Protein AF-A0A9Q1EWS9-F1 (afdb_monomer)

Nearest PDB structures (foldseek):
  3f31-assembly1_B  TM=9.182E-01  e=2.056E-08  Homo sapiens
  1cun-assembly1_C  TM=6.717E-01  e=2.268E-05  Gallus gallus
  3fb2-assembly1_A  TM=6.091E-01  e=1.748E-03  Homo sapiens
  4oyd-assembly2_D  TM=3.514E-01  e=2.821E+00  synthetic construct
  1qu7-assembly1_A  TM=2.137E-01  e=1.005E+00  Escherichia coli

Secondary structure (DSSP, 8-state):
------TTSSS---------HHHHHHHHHHHHHHHHHHHHHHHHHHHHHHHHHHHT-GGGGS-TTHHHHHHHHHHHHHHHHHHHHHHHHHHHHHHHHHHTT-TTHHHHHHHHHHHHHHHHHHHHHHHHHHHHHHHHHHHHHHHHTSHHHHHHHHHHHHHHHHHHHHHHHHHHHHHHH------SSHHHHHHHHHHHHHHHHSTT-TTSSS--TT--S------PPPP------

Solvent-accessible surface area (backbone atoms only — not comparable to full-atom values): 14112 Å² total; per-residue (Å²): 136,82,82,77,84,74,90,68,74,85,77,79,80,86,84,82,83,93,71,56,76,85,51,35,66,55,48,54,51,53,48,50,53,49,54,53,51,48,52,54,48,56,53,50,46,54,52,50,57,55,50,38,56,62,44,64,54,69,67,63,76,50,74,71,67,46,68,62,52,51,52,54,48,53,55,51,50,53,53,52,59,69,47,50,61,55,56,54,50,51,45,50,55,42,53,49,43,42,73,75,64,41,95,58,34,66,60,44,50,51,52,47,50,52,53,49,52,52,49,53,48,36,53,52,40,39,54,51,50,52,52,47,45,51,50,52,48,52,54,50,50,37,57,71,70,38,53,57,57,51,53,56,51,51,52,53,52,51,51,51,50,57,48,50,53,50,52,50,50,50,50,54,53,51,61,69,66,65,61,90,74,77,52,93,49,75,67,48,37,53,52,51,49,54,51,49,57,48,65,77,65,47,93,78,61,91,73,80,62,85,73,84,90,76,78,81,81,76,94,75,77,87,79,80,79,82,88,78,82,92,81,87,130

Organism: Synaphobranchus kaupii (NCBI:txid118154)

Structure (mmCIF, N/CA/C/O backbone):
data_AF-A0A9Q1EWS9-F1
#
_entry.id   AF-A0A9Q1EWS9-F1
#
loop_
_atom_site.group_PDB
_atom_site.id
_atom_site.type_symbol
_atom_site.label_atom_id
_atom_site.label_alt_id
_atom_site.label_comp_id
_atom_site.label_asym_id
_atom_site.label_entity_id
_atom_site.label_seq_id
_atom_site.pdbx_PDB_ins_code
_atom_site.Cartn_x
_atom_site.Cartn_y
_atom_site.Cartn_z
_atom_site.occupancy
_atom_site.B_iso_or_equiv
_atom_site.auth_seq_id
_atom_site.auth_comp_id
_atom_site.auth_asym_id
_atom_site.auth_atom_id
_atom_site.pdbx_PDB_model_num
ATOM 1 N N . MET A 1 1 ? 18.822 6.326 20.336 1.00 33.97 1 MET A N 1
ATOM 2 C CA . MET A 1 1 ? 17.828 6.548 21.408 1.00 33.97 1 MET A CA 1
ATOM 3 C C . MET A 1 1 ? 16.477 6.079 20.895 1.00 33.97 1 MET A C 1
ATOM 5 O O . MET A 1 1 ? 15.832 6.787 20.138 1.00 33.97 1 MET A O 1
ATOM 9 N N . THR A 1 2 ? 16.117 4.834 21.191 1.00 30.45 2 THR A N 1
ATOM 10 C CA . THR A 1 2 ? 14.856 4.213 20.768 1.00 30.45 2 THR A CA 1
ATOM 11 C C . THR A 1 2 ? 13.737 4.673 21.697 1.00 30.45 2 THR A C 1
ATOM 13 O O . THR A 1 2 ? 13.774 4.381 22.893 1.00 30.45 2 THR A O 1
ATOM 16 N N . SER A 1 3 ? 12.780 5.425 21.152 1.00 31.45 3 SER A N 1
ATOM 17 C CA . SER A 1 3 ? 11.586 5.875 21.869 1.00 31.45 3 SER A CA 1
ATOM 18 C C . SER A 1 3 ? 10.760 4.661 22.297 1.00 31.45 3 SER A C 1
ATOM 20 O O . SER A 1 3 ? 10.414 3.815 21.472 1.00 31.45 3 SER A O 1
ATOM 22 N N . ARG A 1 4 ? 10.513 4.540 23.605 1.00 32.84 4 ARG A N 1
ATOM 23 C CA . ARG A 1 4 ? 9.681 3.492 24.203 1.00 32.84 4 ARG A CA 1
ATOM 24 C C . ARG A 1 4 ? 8.221 3.690 23.791 1.00 32.84 4 ARG A C 1
ATOM 26 O O . ARG A 1 4 ? 7.687 4.787 23.882 1.00 32.84 4 ARG A O 1
ATOM 33 N N . SER A 1 5 ? 7.610 2.579 23.403 1.00 36.44 5 SER A N 1
ATOM 34 C CA . SER A 1 5 ? 6.185 2.324 23.182 1.00 36.44 5 SER A CA 1
ATOM 35 C C . SER A 1 5 ? 5.235 3.104 24.107 1.00 36.44 5 SER A C 1
ATOM 37 O O . SER A 1 5 ? 5.161 2.826 25.305 1.00 36.44 5 SER A O 1
ATOM 39 N N . GLU A 1 6 ? 4.443 4.008 23.528 1.00 39.69 6 GLU A N 1
ATOM 40 C CA . GLU A 1 6 ? 3.331 4.728 24.173 1.00 39.69 6 GLU A CA 1
ATOM 41 C C . GLU A 1 6 ? 1.967 4.020 23.988 1.00 39.69 6 GLU A C 1
ATOM 43 O O . GLU A 1 6 ? 0.923 4.654 24.074 1.00 39.69 6 GLU A O 1
ATOM 48 N N . GLY A 1 7 ? 1.935 2.704 23.758 1.00 36.44 7 GLY A N 1
ATOM 49 C CA . GLY A 1 7 ? 0.707 1.942 23.449 1.00 36.44 7 GLY A CA 1
ATOM 50 C C . GLY A 1 7 ? -0.240 1.676 24.631 1.00 36.44 7 GLY A C 1
ATOM 51 O O . GLY A 1 7 ? -0.898 0.649 24.661 1.00 36.44 7 GLY A O 1
ATOM 52 N N . SER A 1 8 ? -0.262 2.531 25.659 1.00 44.19 8 SER A N 1
ATOM 53 C CA . SER A 1 8 ? -1.080 2.319 26.871 1.00 44.19 8 SER A CA 1
ATOM 54 C C . SER A 1 8 ? -1.790 3.581 27.376 1.00 44.19 8 SER A C 1
ATOM 56 O O . SER A 1 8 ? -2.370 3.561 28.463 1.00 44.19 8 SER A O 1
ATOM 58 N N . ARG A 1 9 ? -1.758 4.694 26.629 1.00 50.72 9 ARG A N 1
ATOM 59 C CA . ARG A 1 9 ? -2.396 5.956 27.062 1.00 50.72 9 ARG A CA 1
ATOM 60 C C . ARG A 1 9 ? -3.908 6.008 26.839 1.00 50.72 9 ARG A C 1
ATOM 62 O O . ARG A 1 9 ? -4.556 6.909 27.352 1.00 50.72 9 ARG A O 1
ATOM 69 N N . PHE A 1 10 ? -4.471 5.054 26.104 1.00 48.38 10 PHE A N 1
ATOM 70 C CA . PHE A 1 10 ? -5.850 5.144 25.630 1.00 48.38 10 PHE A CA 1
ATOM 71 C C . PHE A 1 10 ? -6.920 4.843 26.690 1.00 48.38 10 PHE A C 1
ATOM 73 O O . PHE A 1 10 ? -8.024 5.376 26.642 1.00 48.38 10 PHE A O 1
ATOM 80 N N . TRP A 1 11 ? -6.602 3.990 27.668 1.00 52.88 11 TRP A N 1
ATOM 81 C CA . TRP A 1 11 ? -7.606 3.370 28.546 1.00 52.88 11 TRP A CA 1
ATOM 82 C C . TRP A 1 11 ? -7.552 3.825 30.010 1.00 52.88 11 TRP A C 1
ATOM 84 O O . TRP A 1 11 ? -8.257 3.277 30.862 1.00 52.88 11 TRP A O 1
ATOM 94 N N . THR A 1 12 ? -6.721 4.816 30.333 1.00 44.97 12 THR A N 1
ATOM 95 C CA . THR A 1 12 ? -6.535 5.304 31.704 1.00 44.97 12 THR A CA 1
ATOM 96 C C . THR A 1 12 ? -7.628 6.311 32.073 1.00 44.97 12 THR A C 1
ATOM 98 O O . THR A 1 12 ? -7.412 7.513 31.940 1.00 44.97 12 THR A O 1
ATOM 101 N N . GLY A 1 13 ? -8.809 5.865 32.525 1.00 48.47 13 GLY A N 1
ATOM 102 C CA . GLY A 1 13 ? -9.816 6.853 32.944 1.00 48.47 13 GLY A CA 1
ATOM 103 C C . GLY A 1 13 ? -11.230 6.427 33.336 1.00 48.47 13 GLY A C 1
ATOM 104 O O . GLY A 1 13 ? -12.123 7.249 33.183 1.00 48.47 13 GLY A O 1
ATOM 105 N N . ILE A 1 14 ? -11.492 5.218 33.849 1.00 46.72 14 ILE A N 1
ATOM 106 C CA . ILE A 1 14 ? -12.845 4.878 34.351 1.00 46.72 14 ILE A CA 1
ATOM 107 C C . ILE A 1 14 ? -12.770 4.416 35.809 1.00 46.72 14 ILE A C 1
ATOM 109 O O . ILE A 1 14 ? -12.910 3.241 36.136 1.00 46.72 14 ILE A O 1
ATOM 113 N N . GLY A 1 15 ? -12.491 5.370 36.697 1.00 41.81 15 GLY A N 1
ATOM 114 C CA . GLY A 1 15 ? -12.586 5.193 38.142 1.00 41.81 15 GLY A CA 1
ATOM 115 C C . GLY A 1 15 ? -13.953 5.641 38.660 1.00 41.81 15 GLY A C 1
ATOM 116 O O . GLY A 1 15 ? -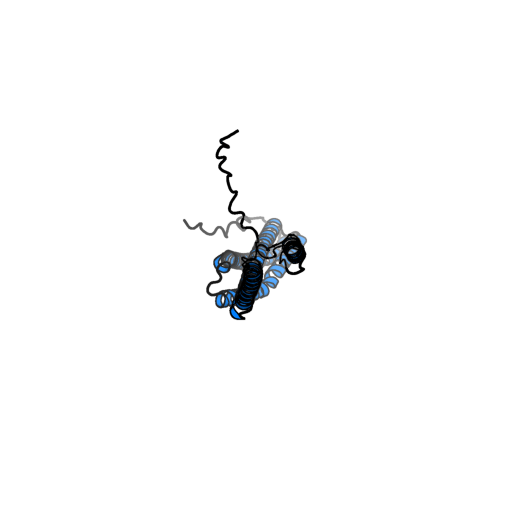14.189 6.833 38.800 1.00 41.81 15 GLY A O 1
ATOM 117 N N . ALA A 1 16 ? -14.807 4.666 38.981 1.00 43.12 16 ALA A N 1
ATOM 118 C CA . ALA A 1 16 ? -15.955 4.746 39.894 1.00 43.12 16 ALA A CA 1
ATOM 119 C C . ALA A 1 16 ? -17.130 5.697 39.548 1.00 43.12 16 ALA A C 1
ATOM 121 O O . ALA A 1 16 ? -17.254 6.784 40.107 1.00 43.12 16 ALA A O 1
ATOM 122 N N . LEU A 1 17 ? -18.114 5.200 38.783 1.00 42.94 17 LEU A N 1
ATOM 123 C CA . LEU A 1 17 ? -19.510 5.654 38.896 1.00 42.94 17 LEU A CA 1
ATOM 124 C C . LEU A 1 17 ? -20.352 4.586 39.619 1.00 42.94 17 LEU A C 1
ATOM 126 O O . LEU A 1 17 ? -20.395 3.430 39.205 1.00 42.94 17 LEU A O 1
ATOM 130 N N . LYS A 1 18 ? -21.018 4.972 40.718 1.00 42.41 18 LYS A N 1
ATOM 131 C CA . LYS A 1 18 ? -21.979 4.134 41.464 1.00 42.41 18 LYS A CA 1
ATOM 132 C C . LYS A 1 18 ? -23.304 4.066 40.690 1.00 42.41 18 LYS A C 1
ATOM 134 O O . LYS A 1 18 ? -23.887 5.109 40.414 1.00 42.41 18 LYS A O 1
ATOM 139 N N . ILE A 1 19 ? -23.783 2.862 40.354 1.00 44.53 19 ILE A N 1
ATOM 140 C CA . ILE A 1 19 ? -24.953 2.636 39.478 1.00 44.53 19 ILE A CA 1
ATOM 141 C C . ILE A 1 19 ? -26.054 1.819 40.199 1.00 44.53 19 ILE A C 1
ATOM 143 O O . ILE A 1 19 ? -25.767 0.855 40.903 1.00 44.53 19 ILE A O 1
ATOM 147 N N . CYS A 1 20 ? -27.318 2.232 40.014 1.00 37.34 20 CYS A N 1
ATOM 148 C CA . CYS A 1 20 ? -28.574 1.664 40.552 1.00 37.34 20 CYS A CA 1
ATOM 149 C C . CYS A 1 20 ? -28.821 0.182 40.143 1.00 37.34 20 CYS A C 1
ATOM 151 O O . CYS A 1 20 ? -28.478 -0.172 39.022 1.00 37.34 20 CYS A O 1
ATOM 153 N N . PRO A 1 21 ? -29.475 -0.689 40.948 1.00 43.75 21 PRO A N 1
ATOM 154 C CA . PRO A 1 21 ? -29.623 -2.135 40.674 1.00 43.75 21 PRO A CA 1
ATOM 155 C C . PRO A 1 21 ? -30.355 -2.535 39.374 1.00 43.75 21 PRO A C 1
ATOM 157 O O . PRO A 1 21 ? -29.975 -3.514 38.736 1.00 43.75 21 PRO A O 1
ATOM 160 N N . LEU A 1 22 ? -31.362 -1.774 38.923 1.00 44.03 22 LEU A N 1
ATOM 161 C CA . LEU A 1 22 ? -32.022 -1.989 37.614 1.00 44.03 22 LEU A CA 1
ATOM 162 C C . LEU A 1 22 ? -31.170 -1.473 36.439 1.00 44.03 22 LEU A C 1
ATOM 164 O O . LEU A 1 22 ? -31.287 -1.947 35.308 1.00 44.03 22 LEU A O 1
ATOM 168 N N . CYS A 1 23 ? -30.276 -0.524 36.717 1.00 48.91 23 CYS A N 1
ATOM 169 C CA . CYS A 1 23 ? -29.226 -0.068 35.812 1.00 48.91 23 CYS A CA 1
ATOM 170 C C . CYS A 1 23 ? -28.003 -0.997 35.869 1.00 48.91 23 CYS A C 1
ATOM 172 O O . CYS A 1 23 ? -27.236 -1.026 34.915 1.00 48.91 23 CYS A O 1
ATOM 174 N N . ALA A 1 24 ? -27.843 -1.789 36.936 1.00 50.09 24 ALA A N 1
ATOM 175 C CA . ALA A 1 24 ? -26.726 -2.700 37.124 1.00 50.09 24 ALA A CA 1
ATOM 176 C C . ALA A 1 24 ? -26.768 -3.804 36.065 1.00 50.09 24 ALA A C 1
ATOM 178 O O . ALA A 1 24 ? -25.772 -4.016 35.399 1.00 50.09 24 ALA A O 1
ATOM 179 N N . GLY A 1 25 ? -27.924 -4.432 35.804 1.00 57.38 25 GLY A N 1
ATOM 180 C CA . GLY A 1 25 ? -28.071 -5.461 34.757 1.00 57.38 25 GLY A CA 1
ATOM 181 C C . GLY A 1 25 ? -27.677 -5.001 33.342 1.00 57.38 25 GLY A C 1
ATOM 182 O O . GLY A 1 25 ? -26.996 -5.736 32.628 1.00 57.38 25 GLY A O 1
ATOM 183 N N . ARG A 1 26 ? -28.059 -3.772 32.959 1.00 55.38 26 ARG A N 1
ATOM 184 C CA . ARG A 1 26 ? -27.588 -3.118 31.722 1.00 55.38 26 ARG A CA 1
ATOM 185 C C . ARG A 1 26 ? -26.097 -2.785 31.806 1.00 55.38 26 ARG A C 1
ATOM 187 O O . ARG A 1 26 ? -25.342 -3.189 30.939 1.00 55.38 26 ARG A O 1
ATOM 194 N N . SER A 1 27 ? -25.653 -2.206 32.919 1.00 64.12 27 SER A N 1
ATOM 195 C CA . SER A 1 27 ? -24.252 -1.859 33.177 1.00 64.12 27 SER A CA 1
ATOM 196 C C . SER A 1 27 ? -23.292 -3.058 33.144 1.00 64.12 27 SER A C 1
ATOM 198 O O . SER A 1 27 ? -22.177 -2.902 32.659 1.00 64.12 27 SER A O 1
ATOM 200 N N . TRP A 1 28 ? -23.691 -4.254 33.595 1.00 65.31 28 TRP A N 1
ATOM 201 C CA . TRP A 1 28 ? -22.867 -5.469 33.507 1.00 65.31 28 TRP A CA 1
ATOM 202 C C . TRP A 1 28 ? -22.703 -5.933 32.061 1.00 65.31 28 TRP A C 1
ATOM 204 O O . TRP A 1 28 ? -21.610 -6.336 31.666 1.00 65.31 28 TRP A O 1
ATOM 214 N N . ARG A 1 29 ? -23.781 -5.868 31.270 1.00 74.12 29 ARG A N 1
ATOM 215 C CA . ARG A 1 29 ? -23.770 -6.232 29.850 1.00 74.12 29 ARG A CA 1
ATOM 216 C C . ARG A 1 29 ? -22.954 -5.229 29.034 1.00 74.12 29 ARG A C 1
ATOM 218 O O . ARG A 1 29 ? -22.086 -5.646 28.277 1.00 74.12 29 ARG A O 1
ATOM 225 N N . ASP A 1 30 ? -23.161 -3.941 29.274 1.00 77.94 30 ASP A N 1
ATOM 226 C CA . ASP A 1 30 ? -22.406 -2.838 28.675 1.00 77.94 30 ASP A CA 1
ATOM 227 C C . ASP A 1 30 ? -20.913 -2.954 29.013 1.00 77.94 30 ASP A C 1
ATOM 229 O O . ASP A 1 30 ? -20.059 -2.962 28.130 1.00 77.94 30 ASP A O 1
ATOM 233 N N . SER A 1 31 ? -20.590 -3.184 30.291 1.00 79.38 31 SER A N 1
ATOM 234 C CA . SER A 1 31 ? -19.218 -3.421 30.747 1.00 79.38 31 SER A CA 1
ATOM 235 C C . SER A 1 31 ? -18.593 -4.652 30.080 1.00 79.38 31 SER A C 1
ATOM 237 O O . SER A 1 31 ? -17.454 -4.586 29.625 1.00 79.38 31 SER A O 1
ATOM 239 N N . TYR A 1 32 ? -19.328 -5.760 29.946 1.00 84.62 32 TYR A N 1
ATOM 240 C CA . TYR A 1 32 ? -18.844 -6.956 29.250 1.00 84.62 32 TYR A CA 1
ATOM 241 C C . TYR A 1 32 ? -18.522 -6.681 27.773 1.00 84.62 32 TYR A C 1
ATOM 243 O O . TYR A 1 32 ? -17.423 -7.007 27.318 1.00 84.62 32 TYR A O 1
ATOM 251 N N . HIS A 1 33 ? -19.440 -6.045 27.037 1.00 84.56 33 HIS A N 1
ATOM 252 C CA . HIS A 1 33 ? -19.232 -5.697 25.629 1.00 84.56 33 HIS A CA 1
ATOM 253 C C . HIS A 1 33 ? -18.062 -4.729 25.449 1.00 84.56 33 HIS A C 1
ATOM 255 O O . HIS A 1 33 ? -17.227 -4.933 24.566 1.00 84.56 33 HIS A O 1
ATOM 261 N N . PHE A 1 34 ? -17.937 -3.742 26.337 1.00 83.75 34 PHE A N 1
ATOM 262 C CA . PHE A 1 34 ? -16.826 -2.803 26.327 1.00 83.75 34 PHE A CA 1
ATOM 263 C C . PHE A 1 34 ? -15.475 -3.478 26.578 1.00 83.75 34 PHE A C 1
ATOM 265 O O . PHE A 1 34 ? -14.513 -3.177 25.878 1.00 83.75 34 PHE A O 1
ATOM 272 N N . GLN A 1 35 ? -15.376 -4.411 27.531 1.00 85.31 35 GLN A N 1
ATOM 273 C CA . GLN A 1 35 ? -14.119 -5.130 27.782 1.00 85.31 35 GLN A CA 1
ATOM 274 C C . GLN A 1 35 ? -13.719 -6.020 26.601 1.00 85.31 35 GLN A C 1
ATOM 276 O O . GLN A 1 35 ? -12.534 -6.114 26.279 1.00 85.31 35 GLN A O 1
ATOM 281 N N . PHE A 1 36 ? -14.695 -6.647 25.940 1.00 86.75 36 PHE A N 1
ATOM 282 C CA . PHE A 1 36 ? -14.444 -7.459 24.750 1.00 86.75 36 PHE A CA 1
ATOM 283 C C . PHE A 1 36 ? -13.944 -6.592 23.590 1.00 86.75 36 PHE A C 1
ATOM 285 O O . PHE A 1 36 ? -12.891 -6.873 23.025 1.00 86.75 36 PHE A O 1
ATOM 292 N N . PHE A 1 37 ? -14.639 -5.482 23.317 1.00 87.19 37 PHE A N 1
ATOM 293 C CA . PHE A 1 37 ? -14.209 -4.480 22.344 1.00 87.19 37 PHE A CA 1
ATOM 294 C C . PHE A 1 37 ? -12.805 -3.961 22.651 1.00 87.19 37 PHE A C 1
ATOM 296 O O . PHE A 1 37 ? -11.977 -3.878 21.754 1.00 87.19 37 PHE A O 1
ATOM 303 N N . ARG A 1 38 ? -12.517 -3.648 23.919 1.00 85.81 38 ARG A N 1
ATOM 304 C CA . ARG A 1 38 ? -11.217 -3.122 24.340 1.00 85.81 38 ARG A CA 1
ATOM 305 C C . ARG A 1 38 ? -10.085 -4.100 24.048 1.00 85.81 38 ARG A C 1
ATOM 307 O O . ARG A 1 38 ? -9.070 -3.705 23.492 1.00 85.81 38 ARG A O 1
ATOM 314 N N . ARG A 1 39 ? -10.270 -5.375 24.395 1.00 89.38 39 ARG A N 1
ATOM 315 C CA . ARG A 1 39 ? -9.288 -6.425 24.098 1.00 89.38 39 ARG A CA 1
ATOM 316 C C . ARG A 1 39 ? -9.047 -6.539 22.592 1.00 89.38 39 ARG A C 1
ATOM 318 O O . ARG A 1 39 ? -7.896 -6.574 22.171 1.00 89.38 39 ARG A O 1
ATOM 325 N N . ASP A 1 40 ? -10.121 -6.592 21.808 1.00 87.62 40 ASP A N 1
ATOM 326 C CA . ASP A 1 40 ? -10.034 -6.755 20.355 1.00 87.62 40 ASP A CA 1
ATOM 327 C C . ASP A 1 40 ? -9.392 -5.519 19.695 1.00 87.62 40 ASP A C 1
ATOM 329 O O . ASP A 1 40 ? -8.602 -5.653 18.762 1.00 87.62 40 ASP A O 1
ATOM 333 N N . ALA A 1 41 ? -9.664 -4.321 20.220 1.00 85.56 41 ALA A N 1
ATOM 334 C CA . ALA A 1 41 ? -9.017 -3.078 19.813 1.00 85.56 41 ALA A CA 1
ATOM 335 C C . ALA A 1 41 ? -7.514 -3.079 20.127 1.00 85.56 41 ALA A C 1
ATOM 337 O O . ALA A 1 41 ? -6.726 -2.763 19.241 1.00 85.56 41 ALA A O 1
ATOM 338 N N . ASP A 1 42 ? -7.109 -3.491 21.332 1.00 84.88 42 ASP A N 1
ATOM 339 C CA . ASP A 1 42 ? -5.696 -3.562 21.734 1.00 84.88 42 ASP A CA 1
ATOM 340 C C . ASP A 1 42 ? -4.906 -4.579 20.891 1.00 84.88 42 ASP A C 1
ATOM 342 O O . ASP A 1 42 ? -3.740 -4.362 20.548 1.00 84.88 42 ASP A O 1
ATOM 346 N N . GLU A 1 43 ? -5.515 -5.725 20.576 1.00 88.12 43 GLU A N 1
ATOM 347 C CA . GLU A 1 43 ? -4.901 -6.752 19.730 1.00 88.12 43 GLU A CA 1
ATOM 348 C C . GLU A 1 43 ? -4.721 -6.247 18.296 1.00 88.12 43 GLU A C 1
ATOM 350 O O . GLU A 1 43 ? -3.634 -6.354 17.717 1.00 88.12 43 GLU A O 1
ATOM 355 N N . LEU A 1 44 ? -5.763 -5.622 17.751 1.00 85.56 44 LEU A N 1
ATOM 356 C CA . LEU A 1 44 ? -5.736 -5.062 16.411 1.00 85.56 44 LEU A CA 1
ATOM 357 C C . LEU A 1 44 ? -4.772 -3.876 16.306 1.00 85.56 44 LEU A C 1
ATOM 359 O O . LEU A 1 44 ? -4.060 -3.763 15.312 1.00 85.56 44 LEU A O 1
ATOM 363 N N . GLU A 1 45 ? -4.690 -3.022 17.327 1.00 84.00 45 GLU A N 1
ATOM 364 C CA . GLU A 1 45 ? -3.739 -1.911 17.384 1.00 84.00 45 GLU A CA 1
ATOM 365 C C . GLU A 1 45 ? -2.295 -2.418 17.324 1.00 84.00 45 GLU A C 1
ATOM 367 O O . GLU A 1 45 ? -1.507 -1.936 16.506 1.00 84.00 45 GLU A O 1
ATOM 372 N N . LYS A 1 46 ? -1.948 -3.427 18.132 1.00 86.38 46 LYS A N 1
ATOM 373 C CA . LYS A 1 46 ? -0.608 -4.037 18.105 1.00 86.38 46 LYS A CA 1
ATOM 374 C C . LYS A 1 46 ? -0.267 -4.566 16.718 1.00 86.38 46 LYS A C 1
ATOM 376 O O . LYS A 1 46 ? 0.817 -4.280 16.209 1.00 86.38 46 LYS A O 1
ATOM 381 N N . TRP A 1 47 ? -1.201 -5.288 16.102 1.00 87.88 47 TRP A N 1
ATOM 382 C CA . TRP A 1 47 ? -1.020 -5.814 14.753 1.00 87.88 47 TRP A CA 1
ATOM 383 C C . TRP A 1 47 ? -0.824 -4.685 13.730 1.00 87.88 47 TRP A C 1
ATOM 385 O O . TRP A 1 47 ? 0.127 -4.702 12.950 1.00 87.88 47 TRP A O 1
ATOM 395 N N . VAL A 1 48 ? -1.670 -3.655 13.768 1.00 81.81 48 VAL A N 1
ATOM 396 C CA . VAL A 1 48 ? -1.589 -2.490 12.879 1.00 81.81 48 VAL A CA 1
ATOM 397 C C . VAL A 1 48 ? -0.242 -1.767 13.025 1.00 81.81 48 VAL A C 1
ATOM 399 O O . VAL A 1 48 ? 0.391 -1.438 12.021 1.00 81.81 48 VAL A O 1
ATOM 402 N N . LEU A 1 49 ? 0.236 -1.538 14.249 1.00 83.75 49 LEU A N 1
ATOM 403 C CA . LEU A 1 49 ? 1.521 -0.872 14.491 1.00 83.75 49 LEU A CA 1
ATOM 404 C C . LEU A 1 49 ? 2.705 -1.683 13.949 1.00 83.75 49 LEU A C 1
ATOM 406 O O . LEU A 1 49 ? 3.598 -1.114 13.317 1.00 83.75 49 LEU A O 1
ATOM 410 N N . GLU A 1 50 ? 2.689 -3.005 14.127 1.00 86.62 50 GLU A N 1
ATOM 411 C CA . GLU A 1 50 ? 3.693 -3.902 13.546 1.00 86.62 50 GLU A CA 1
ATOM 412 C C . GLU A 1 50 ? 3.710 -3.790 12.013 1.00 86.62 50 GLU A C 1
ATOM 414 O O . GLU A 1 50 ? 4.764 -3.592 11.399 1.00 86.62 50 GLU A O 1
ATOM 419 N N . LYS A 1 51 ? 2.535 -3.853 11.372 1.00 84.31 51 LYS A N 1
ATOM 420 C CA . LYS A 1 51 ? 2.444 -3.777 9.905 1.00 84.31 51 LYS A CA 1
ATOM 421 C C . LYS A 1 51 ? 2.818 -2.410 9.362 1.00 84.31 51 LYS A C 1
ATOM 423 O O . LYS A 1 51 ? 3.410 -2.335 8.286 1.00 84.31 51 LYS A O 1
ATOM 428 N N . LEU A 1 52 ? 2.535 -1.341 10.101 1.00 79.81 52 LEU A N 1
ATOM 429 C CA . LEU A 1 52 ? 2.944 0.006 9.726 1.00 79.81 52 LEU A CA 1
ATOM 430 C C . LEU A 1 52 ? 4.472 0.135 9.672 1.00 79.81 52 LEU A C 1
ATOM 432 O O . LEU A 1 52 ? 4.997 0.753 8.746 1.00 79.81 52 LEU A O 1
ATOM 436 N N . GLN A 1 53 ? 5.187 -0.488 10.613 1.00 82.44 53 GLN A N 1
ATOM 437 C CA . GLN A 1 53 ? 6.648 -0.515 10.600 1.00 82.44 53 GLN A CA 1
ATOM 438 C C . GLN A 1 53 ? 7.179 -1.234 9.351 1.00 82.44 53 GLN A C 1
ATOM 440 O O . GLN A 1 53 ? 8.061 -0.709 8.673 1.00 82.44 53 GLN A O 1
ATOM 445 N N . ILE A 1 54 ? 6.608 -2.389 9.000 1.00 78.38 54 ILE A N 1
ATOM 446 C CA . ILE A 1 54 ? 6.999 -3.144 7.797 1.00 78.38 54 ILE A CA 1
ATOM 447 C C . ILE A 1 54 ? 6.703 -2.337 6.525 1.00 78.38 54 ILE A C 1
ATOM 449 O O . ILE A 1 54 ? 7.546 -2.249 5.636 1.00 78.38 54 ILE A O 1
ATOM 453 N N . ALA A 1 55 ? 5.530 -1.705 6.446 1.00 76.19 55 ALA A N 1
ATOM 454 C CA . ALA A 1 55 ? 5.145 -0.881 5.303 1.00 76.19 55 ALA A CA 1
ATOM 455 C C . ALA A 1 55 ? 6.013 0.384 5.148 1.00 76.19 55 ALA A C 1
ATOM 457 O O . ALA A 1 55 ? 6.060 0.951 4.058 1.00 76.19 55 ALA A O 1
ATOM 458 N N . SER A 1 56 ? 6.683 0.828 6.219 1.00 75.06 56 SER A N 1
ATOM 459 C CA . SER A 1 56 ? 7.590 1.987 6.225 1.00 75.06 56 SER A CA 1
ATOM 460 C C . SER A 1 56 ? 9.017 1.705 5.770 1.00 75.06 56 SER A C 1
ATOM 462 O O . SER A 1 56 ? 9.801 2.641 5.631 1.00 75.06 56 SER A O 1
ATOM 464 N N . ASP A 1 57 ? 9.360 0.443 5.522 1.00 79.44 57 ASP A N 1
ATOM 465 C CA . ASP A 1 57 ? 10.678 0.083 5.014 1.00 79.44 57 ASP A CA 1
ATOM 466 C C . ASP A 1 57 ? 10.821 0.501 3.543 1.00 79.44 57 ASP A C 1
ATOM 468 O O . ASP A 1 57 ? 10.192 -0.072 2.662 1.00 79.44 57 ASP A O 1
ATOM 472 N N . GLU A 1 58 ? 11.688 1.474 3.262 1.00 78.19 58 GLU A N 1
ATOM 473 C CA . GLU A 1 58 ? 11.935 2.032 1.925 1.00 78.19 58 GLU A CA 1
ATOM 474 C C . GLU A 1 58 ? 12.793 1.133 1.011 1.00 78.19 58 GLU A C 1
ATOM 476 O O . GLU A 1 58 ? 13.035 1.467 -0.154 1.00 78.19 58 GLU A O 1
ATOM 481 N N . ASN A 1 59 ? 13.231 -0.034 1.494 1.00 80.94 59 ASN A N 1
ATOM 482 C CA . ASN A 1 59 ? 14.044 -0.997 0.745 1.00 80.94 59 ASN A CA 1
ATOM 483 C C . ASN A 1 59 ? 13.397 -1.449 -0.583 1.00 80.94 59 ASN A C 1
ATOM 485 O O . ASN A 1 59 ? 14.092 -1.875 -1.506 1.00 80.94 59 ASN A O 1
ATOM 489 N N . TYR A 1 60 ? 12.077 -1.329 -0.749 1.00 74.00 60 TYR A N 1
ATOM 490 C CA . TYR A 1 60 ? 11.396 -1.646 -2.014 1.00 74.00 60 TYR A CA 1
ATOM 491 C C . TYR A 1 60 ? 11.836 -0.774 -3.206 1.00 74.00 60 TYR A C 1
ATOM 493 O O . TYR A 1 60 ? 11.624 -1.176 -4.351 1.00 74.00 60 TYR A O 1
ATOM 501 N N . LYS A 1 61 ? 12.456 0.389 -2.959 1.00 74.94 61 LYS A N 1
ATOM 502 C CA . LYS A 1 61 ? 12.983 1.278 -4.011 1.00 74.94 61 LYS A CA 1
ATOM 503 C C . LYS A 1 61 ? 14.256 0.746 -4.670 1.00 74.94 61 LYS A C 1
ATOM 505 O O . LYS A 1 61 ? 14.551 1.119 -5.802 1.00 74.94 61 LYS A O 1
ATOM 510 N N . ASP A 1 62 ? 14.996 -0.123 -3.988 1.00 79.12 62 ASP A N 1
ATOM 511 C CA . ASP A 1 62 ? 16.196 -0.754 -4.534 1.00 79.12 62 ASP A CA 1
ATOM 512 C C . ASP A 1 62 ? 15.820 -1.993 -5.380 1.00 79.12 62 ASP A C 1
ATOM 514 O O . ASP A 1 62 ? 15.157 -2.904 -4.869 1.00 79.12 62 ASP A O 1
ATOM 518 N N . PRO A 1 63 ? 16.242 -2.083 -6.657 1.00 74.88 63 PRO A N 1
ATOM 519 C CA . PRO A 1 63 ? 15.959 -3.231 -7.521 1.00 74.88 63 PRO A CA 1
ATOM 520 C C . PRO A 1 63 ? 16.690 -4.532 -7.132 1.00 74.88 63 PRO A C 1
ATOM 522 O O . PRO A 1 63 ? 16.432 -5.573 -7.746 1.00 74.88 63 PRO A O 1
ATOM 525 N N . SER A 1 64 ? 17.583 -4.525 -6.137 1.00 83.38 64 SER A N 1
ATOM 526 C CA . SER A 1 64 ? 18.233 -5.743 -5.640 1.00 83.38 64 SER A CA 1
ATOM 527 C C . SER A 1 64 ? 17.225 -6.762 -5.078 1.00 83.38 64 SER A C 1
ATOM 529 O O . SER A 1 64 ? 16.211 -6.408 -4.472 1.00 83.38 64 SER A O 1
ATOM 531 N N . ASN A 1 65 ? 17.491 -8.058 -5.293 1.00 85.94 65 ASN A N 1
ATOM 532 C CA . ASN A 1 65 ? 16.662 -9.174 -4.808 1.00 85.94 65 ASN A CA 1
ATOM 533 C C . ASN A 1 65 ? 15.144 -9.006 -5.080 1.00 85.94 65 ASN A C 1
ATOM 535 O O . ASN A 1 65 ? 14.291 -9.322 -4.244 1.00 85.94 65 ASN A O 1
ATOM 539 N N . LEU A 1 66 ? 14.798 -8.484 -6.261 1.00 83.81 66 LEU A N 1
ATOM 540 C CA . LEU A 1 66 ? 13.430 -8.097 -6.619 1.00 83.81 66 LEU A CA 1
ATOM 541 C C . LEU A 1 66 ? 12.408 -9.235 -6.472 1.00 83.81 66 LEU A C 1
ATOM 543 O O . LEU A 1 66 ? 11.284 -9.004 -6.031 1.00 83.81 66 LEU A O 1
ATOM 547 N N . GLN A 1 67 ? 12.793 -10.468 -6.810 1.00 83.81 67 GLN A N 1
ATOM 548 C CA . GLN A 1 67 ? 11.917 -11.635 -6.684 1.00 83.81 67 GLN A CA 1
ATOM 549 C C . GLN A 1 67 ? 11.551 -11.921 -5.221 1.00 83.81 67 GLN A C 1
ATOM 551 O O . GLN A 1 67 ? 10.376 -12.131 -4.921 1.00 83.81 67 GLN A O 1
ATOM 556 N N . GLY A 1 68 ? 12.526 -11.872 -4.307 1.00 87.06 68 GLY A N 1
ATOM 557 C CA . GLY A 1 68 ? 12.275 -12.045 -2.877 1.00 87.06 68 GLY A CA 1
ATOM 558 C C . GLY A 1 68 ? 11.405 -10.923 -2.306 1.00 87.06 68 GLY A C 1
ATOM 559 O O . GLY A 1 68 ? 10.483 -11.187 -1.535 1.00 87.06 68 GLY A O 1
ATOM 560 N N . LYS A 1 69 ? 11.636 -9.675 -2.737 1.00 85.75 69 LYS A N 1
ATOM 561 C CA . LYS A 1 69 ? 10.800 -8.523 -2.354 1.00 85.75 69 LYS A CA 1
ATOM 562 C C . LYS A 1 69 ? 9.353 -8.688 -2.831 1.00 85.75 69 LYS A C 1
ATOM 564 O O . LYS A 1 69 ? 8.428 -8.444 -2.063 1.00 85.75 69 LYS A O 1
ATOM 569 N N . LEU A 1 70 ? 9.147 -9.174 -4.057 1.00 85.31 70 LEU A N 1
ATOM 570 C CA . LEU A 1 70 ? 7.813 -9.433 -4.601 1.00 85.31 70 LEU A CA 1
ATOM 571 C C . LEU A 1 70 ? 7.065 -10.527 -3.823 1.00 85.31 70 LEU A C 1
ATOM 573 O O . LEU A 1 70 ? 5.883 -10.360 -3.539 1.00 85.31 70 LEU A O 1
ATOM 577 N N . GLN A 1 71 ? 7.739 -11.618 -3.450 1.00 88.25 71 GLN A N 1
ATOM 578 C CA . GLN A 1 71 ? 7.128 -12.690 -2.653 1.00 88.25 71 GLN A CA 1
ATOM 579 C C . GLN A 1 71 ? 6.726 -12.209 -1.258 1.00 88.25 71 GLN A C 1
ATOM 581 O O . GLN A 1 71 ? 5.594 -12.432 -0.833 1.00 88.25 71 GLN A O 1
ATOM 586 N N . LYS A 1 72 ? 7.623 -11.494 -0.565 1.00 86.12 72 LYS A N 1
ATOM 587 C CA . LYS A 1 72 ? 7.303 -10.875 0.730 1.00 86.12 72 LYS A CA 1
ATOM 588 C C . LYS A 1 72 ? 6.119 -9.924 0.610 1.00 86.12 72 LYS A C 1
ATOM 590 O O . LYS A 1 72 ? 5.252 -9.916 1.478 1.00 86.12 72 LYS A O 1
ATOM 595 N N . HIS A 1 73 ? 6.056 -9.170 -0.488 1.00 86.12 73 HIS A N 1
ATOM 596 C CA . HIS A 1 73 ? 4.933 -8.286 -0.733 1.00 86.12 73 HIS A CA 1
ATOM 597 C C . HIS A 1 73 ? 3.616 -9.077 -0.907 1.00 86.12 73 HIS A C 1
ATOM 599 O O . HIS A 1 73 ? 2.594 -8.757 -0.315 1.00 86.12 73 HIS A O 1
ATOM 605 N N . GLN A 1 74 ? 3.610 -10.157 -1.684 1.00 86.38 74 GLN A N 1
ATOM 606 C CA . GLN A 1 74 ? 2.406 -10.985 -1.835 1.00 86.38 74 GLN A CA 1
ATOM 607 C C . GLN A 1 74 ? 1.930 -11.585 -0.502 1.00 86.38 74 GLN A C 1
ATOM 609 O O . GLN A 1 74 ? 0.733 -11.579 -0.227 1.00 86.38 74 GLN A O 1
ATOM 614 N N . ALA A 1 75 ? 2.857 -12.045 0.343 1.00 88.62 75 ALA A N 1
ATOM 615 C CA . ALA A 1 75 ? 2.531 -12.559 1.673 1.00 88.62 75 ALA A CA 1
ATOM 616 C C . ALA A 1 75 ? 1.893 -11.485 2.571 1.00 88.62 75 ALA A C 1
ATOM 618 O O . ALA A 1 75 ? 0.858 -11.732 3.187 1.00 88.62 75 ALA A O 1
ATOM 619 N N . PHE A 1 76 ? 2.466 -10.279 2.595 1.00 86.00 76 PHE A N 1
ATOM 620 C CA . PHE A 1 76 ? 1.902 -9.160 3.350 1.00 86.00 76 PHE A CA 1
ATOM 621 C C . PHE A 1 76 ? 0.520 -8.745 2.818 1.00 86.00 76 PHE A C 1
ATOM 623 O O . PHE A 1 76 ? -0.375 -8.473 3.612 1.00 86.00 76 PHE A O 1
ATOM 630 N N . GLU A 1 77 ? 0.297 -8.755 1.494 1.00 85.62 77 GLU A N 1
ATOM 631 C CA . GLU A 1 77 ? -1.025 -8.467 0.908 1.00 85.62 77 GLU A CA 1
ATOM 632 C C . GLU A 1 77 ? -2.092 -9.432 1.420 1.00 85.62 77 GLU A C 1
ATOM 634 O O . GLU A 1 77 ? -3.170 -9.003 1.831 1.00 85.62 77 GLU A O 1
ATOM 639 N N . ALA A 1 78 ? -1.778 -10.728 1.409 1.00 88.88 78 ALA A N 1
ATOM 640 C CA . ALA A 1 78 ? -2.687 -11.769 1.863 1.00 88.88 78 ALA A CA 1
ATOM 641 C C . ALA A 1 78 ? -3.018 -11.609 3.353 1.00 88.88 78 ALA A C 1
ATOM 643 O O . ALA A 1 78 ? -4.179 -11.723 3.742 1.00 88.88 78 ALA A O 1
ATOM 644 N N . GLU A 1 79 ? -2.020 -11.287 4.180 1.00 87.19 79 GLU A N 1
ATOM 645 C CA . GLU A 1 79 ? -2.216 -11.065 5.614 1.00 87.19 79 GLU A CA 1
ATOM 646 C C . GLU A 1 79 ? -3.092 -9.833 5.894 1.00 87.19 79 GLU A C 1
ATOM 648 O O . GLU A 1 79 ? -4.016 -9.890 6.708 1.00 87.19 79 GLU A O 1
ATOM 653 N N . VAL A 1 80 ? -2.844 -8.724 5.191 1.00 85.94 80 VAL A N 1
ATOM 654 C CA . VAL A 1 80 ? -3.652 -7.501 5.300 1.00 85.94 80 VAL A CA 1
ATOM 655 C C . VAL A 1 80 ? -5.095 -7.767 4.867 1.00 85.94 80 VAL A C 1
ATOM 657 O O . VAL A 1 80 ? -6.028 -7.355 5.555 1.00 85.94 80 VAL A O 1
ATOM 660 N N . GLN A 1 81 ? -5.306 -8.500 3.771 1.00 86.88 81 GLN A N 1
ATOM 661 C CA . GLN A 1 81 ? -6.648 -8.859 3.305 1.00 86.88 8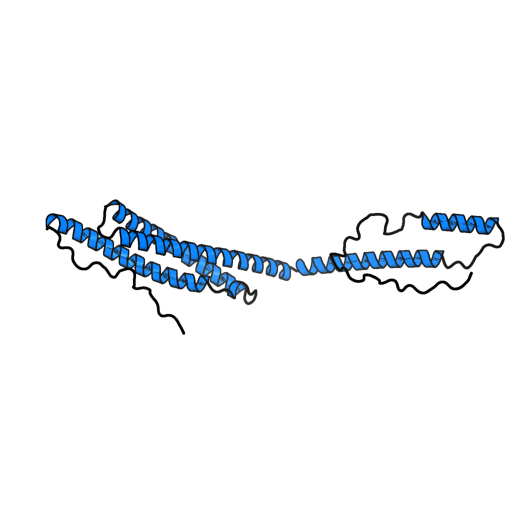1 GLN A CA 1
ATOM 662 C C . GLN A 1 81 ? -7.390 -9.773 4.286 1.00 86.88 81 GLN A C 1
ATOM 664 O O . GLN A 1 81 ? -8.575 -9.553 4.534 1.00 86.88 81 GLN A O 1
ATOM 669 N N . ALA A 1 82 ? -6.704 -10.750 4.883 1.00 88.75 82 ALA A N 1
ATOM 670 C CA . ALA A 1 82 ? -7.299 -11.644 5.874 1.00 88.75 82 ALA A CA 1
ATOM 671 C C . ALA A 1 82 ? -7.785 -10.890 7.127 1.00 88.75 82 ALA A C 1
ATOM 673 O O . ALA A 1 82 ? -8.825 -11.231 7.691 1.00 88.75 82 ALA A O 1
ATOM 674 N N . ASN A 1 83 ? -7.076 -9.829 7.528 1.00 87.25 83 ASN A N 1
ATOM 675 C CA . ASN A 1 83 ? -7.399 -9.035 8.717 1.00 87.25 83 ASN A CA 1
ATOM 676 C C . ASN A 1 83 ? -8.353 -7.858 8.455 1.00 87.25 83 ASN A C 1
ATOM 678 O O . ASN A 1 83 ? -8.919 -7.306 9.399 1.00 87.25 83 ASN A O 1
ATOM 682 N N . ALA A 1 84 ? -8.615 -7.501 7.193 1.00 88.06 84 ALA A N 1
ATOM 683 C CA . ALA A 1 84 ? -9.523 -6.404 6.848 1.00 88.06 84 ALA A CA 1
ATOM 684 C C . ALA A 1 84 ? -10.930 -6.589 7.453 1.00 88.06 84 ALA A C 1
ATOM 686 O O . ALA A 1 84 ? -11.548 -5.633 7.923 1.00 88.06 84 ALA A O 1
ATOM 687 N N . GLY A 1 85 ? -11.420 -7.833 7.501 1.00 90.06 85 GLY A N 1
ATOM 688 C CA . GLY A 1 85 ? -12.716 -8.155 8.100 1.00 90.06 85 GLY A CA 1
ATOM 689 C C . GLY A 1 85 ? -12.773 -7.931 9.615 1.00 90.06 85 GLY A C 1
ATOM 690 O O . GLY A 1 85 ? -13.841 -7.610 10.135 1.00 90.06 85 GLY A O 1
ATOM 691 N N . ALA A 1 86 ? -11.651 -8.064 10.329 1.00 90.19 86 ALA A N 1
ATOM 692 C CA . ALA A 1 86 ? -11.591 -7.830 11.772 1.00 90.19 86 ALA A CA 1
ATOM 693 C C . ALA A 1 86 ? -11.776 -6.342 12.106 1.00 90.19 86 ALA A C 1
ATOM 695 O O . ALA A 1 86 ? -12.541 -6.008 13.008 1.00 90.19 86 ALA A O 1
ATOM 696 N N . ILE A 1 87 ? -11.172 -5.453 11.311 1.00 88.12 87 ILE A N 1
ATOM 697 C CA . ILE A 1 87 ? -11.315 -3.996 11.456 1.00 88.12 87 ILE A CA 1
ATOM 698 C C . ILE A 1 87 ? -12.774 -3.574 11.267 1.00 88.12 87 ILE A C 1
ATOM 700 O O . ILE A 1 87 ? -13.311 -2.819 12.072 1.00 88.12 87 ILE A O 1
ATOM 704 N N . VAL A 1 88 ? -13.440 -4.097 10.230 1.00 91.31 88 VAL A N 1
ATOM 705 C CA . VAL A 1 88 ? -14.856 -3.794 9.955 1.00 91.31 88 VAL A CA 1
ATOM 706 C C . VAL A 1 88 ? -15.759 -4.278 11.090 1.00 91.31 88 VAL A C 1
ATOM 708 O O . VAL A 1 88 ? -16.669 -3.559 11.501 1.00 91.31 88 VAL A O 1
ATOM 711 N N . LYS A 1 89 ? -15.506 -5.480 11.624 1.00 91.12 89 LYS A N 1
ATOM 712 C CA . LYS A 1 89 ? -16.260 -6.018 12.765 1.00 91.12 89 LYS A CA 1
ATOM 713 C C . LYS A 1 89 ? -16.081 -5.165 14.019 1.00 91.12 89 LYS A C 1
ATOM 715 O O . LYS A 1 89 ? -17.075 -4.868 14.677 1.00 91.12 89 LYS A O 1
ATOM 720 N N . LEU A 1 90 ? -14.848 -4.759 14.328 1.00 91.75 90 LEU A N 1
ATOM 721 C CA . LEU A 1 90 ? -14.555 -3.916 15.485 1.00 91.75 90 LEU A CA 1
ATOM 722 C C . LEU A 1 90 ? -15.224 -2.541 15.359 1.00 91.75 90 LEU A C 1
ATOM 724 O O . LEU A 1 90 ? -15.874 -2.091 16.301 1.00 91.75 90 LEU A O 1
ATOM 728 N N . ASP A 1 91 ? -15.145 -1.912 14.180 1.00 90.38 91 ASP A N 1
ATOM 729 C CA . ASP A 1 91 ? -15.807 -0.626 13.930 1.00 90.38 91 ASP A CA 1
ATOM 730 C C . ASP A 1 91 ? -17.330 -0.758 14.081 1.00 90.38 91 ASP A C 1
ATOM 732 O O . ASP A 1 91 ? -17.963 0.066 14.739 1.00 90.38 91 ASP A O 1
ATOM 736 N N . GLY A 1 92 ? -17.915 -1.840 13.554 1.00 92.75 92 GLY A N 1
ATOM 737 C CA . GLY A 1 92 ? -19.333 -2.161 13.717 1.00 92.75 92 GLY A CA 1
ATOM 738 C C . GLY A 1 92 ? -19.749 -2.315 15.183 1.00 92.75 92 GLY A C 1
ATOM 739 O O . GLY A 1 92 ? -20.713 -1.681 15.611 1.00 92.75 92 GLY A O 1
ATOM 740 N N . ALA A 1 93 ? -18.995 -3.093 15.964 1.00 90.94 93 ALA A N 1
ATOM 741 C CA . ALA A 1 93 ? -19.250 -3.283 17.392 1.00 90.94 93 ALA A CA 1
ATOM 742 C C . ALA A 1 93 ? -19.139 -1.965 18.178 1.00 90.94 93 ALA A C 1
ATOM 744 O O . ALA A 1 93 ? -19.997 -1.658 19.007 1.00 90.94 93 ALA A O 1
ATOM 745 N N . GLY A 1 94 ? -18.120 -1.151 17.886 1.00 90.81 94 GLY A N 1
ATOM 746 C CA . GLY A 1 94 ? -17.949 0.160 18.508 1.00 90.81 94 GLY A CA 1
ATOM 747 C C . GLY A 1 94 ? -19.096 1.119 18.180 1.00 90.81 94 GLY A C 1
ATOM 748 O O . GLY A 1 94 ? -19.681 1.720 19.081 1.00 90.81 94 GLY A O 1
ATOM 749 N N . ASN A 1 95 ? -19.474 1.216 16.903 1.00 93.06 95 ASN A N 1
ATOM 750 C CA . ASN A 1 95 ? -20.563 2.083 16.448 1.00 93.06 95 ASN A CA 1
ATOM 751 C C . ASN A 1 95 ? -21.919 1.663 17.029 1.00 93.06 95 ASN A C 1
ATOM 753 O O . ASN A 1 95 ? -22.724 2.532 17.362 1.00 93.06 95 ASN A O 1
ATOM 757 N N . GLN A 1 96 ? -22.153 0.361 17.209 1.00 92.81 96 GLN A N 1
ATOM 758 C CA . GLN A 1 96 ? -23.346 -0.134 17.888 1.00 92.81 96 GLN A CA 1
ATOM 759 C C . GLN A 1 96 ? -23.403 0.345 19.347 1.00 92.81 96 GLN A C 1
ATOM 761 O O . GLN A 1 96 ? -24.400 0.939 19.749 1.00 92.81 96 GLN A O 1
ATOM 766 N N . MET A 1 97 ? -22.320 0.182 20.117 1.00 88.19 97 MET A N 1
ATOM 767 C CA . MET A 1 97 ? -22.269 0.661 21.507 1.00 88.19 97 MET A CA 1
ATOM 768 C C . MET A 1 97 ? -22.454 2.185 21.600 1.00 88.19 97 MET A C 1
ATOM 770 O O . MET A 1 97 ? -23.119 2.686 22.505 1.00 88.19 97 MET A O 1
ATOM 774 N N . ILE A 1 98 ? -21.902 2.945 20.649 1.00 89.88 98 ILE A N 1
ATOM 775 C CA . ILE A 1 98 ? -22.101 4.400 20.582 1.00 89.88 98 ILE A CA 1
ATOM 776 C C . ILE A 1 98 ? -23.574 4.741 20.324 1.00 89.88 98 ILE A C 1
ATOM 778 O O . ILE A 1 98 ? -24.112 5.628 20.985 1.00 89.88 98 ILE A O 1
ATOM 782 N N . ALA A 1 99 ? -24.228 4.042 19.391 1.00 91.50 99 ALA A N 1
ATOM 783 C CA . ALA A 1 99 ? -25.637 4.253 19.060 1.00 91.50 99 ALA A CA 1
ATOM 784 C C . ALA A 1 99 ? -26.576 3.910 20.230 1.00 91.50 99 ALA A C 1
ATOM 786 O O . ALA A 1 99 ? -27.597 4.567 20.412 1.00 91.50 99 ALA A O 1
ATOM 787 N N . GLU A 1 100 ? -26.204 2.929 21.053 1.00 87.81 100 GLU A N 1
ATOM 788 C CA . GLU A 1 100 ? -26.927 2.540 22.270 1.00 87.81 100 GLU A CA 1
ATOM 789 C C . GLU A 1 100 ? -26.695 3.508 23.452 1.00 87.81 100 GLU A C 1
ATOM 791 O O . GLU A 1 100 ? -27.299 3.349 24.512 1.00 87.81 100 GLU A O 1
ATOM 796 N N . GLY A 1 101 ? -25.861 4.544 23.282 1.00 85.12 101 GLY A N 1
ATOM 797 C CA . GLY A 1 101 ? -25.602 5.555 24.311 1.00 85.12 101 GLY A CA 1
ATOM 798 C C . GLY A 1 101 ? -24.648 5.087 25.412 1.00 85.12 101 GLY A C 1
ATOM 799 O O . GLY A 1 101 ? -24.752 5.542 26.552 1.00 85.12 101 GLY A O 1
ATOM 800 N N . HIS A 1 102 ? -23.724 4.176 25.090 1.00 84.56 102 HIS A N 1
ATOM 801 C CA . HIS A 1 102 ? -22.778 3.604 26.047 1.00 84.56 102 HIS A CA 1
ATOM 802 C C . HIS A 1 102 ? -21.950 4.682 26.776 1.00 84.56 102 HIS A C 1
ATOM 804 O O . HIS A 1 102 ? -21.457 5.634 26.170 1.00 84.56 102 HIS A O 1
ATOM 810 N N . PHE A 1 103 ? -21.720 4.508 28.083 1.00 81.69 103 PHE A N 1
ATOM 811 C CA . PHE A 1 103 ? -21.041 5.498 28.940 1.00 81.69 103 PHE A CA 1
ATOM 812 C C . PHE A 1 103 ? -19.616 5.858 28.478 1.00 81.69 103 PHE A C 1
ATOM 814 O O . PHE A 1 103 ? -19.145 6.965 28.719 1.00 81.69 103 PHE A O 1
ATOM 821 N N . ALA A 1 104 ? -18.934 4.930 27.802 1.00 81.81 104 ALA A N 1
ATOM 822 C CA . ALA A 1 104 ? -17.590 5.114 27.247 1.00 81.81 104 ALA A CA 1
ATOM 823 C C . ALA A 1 104 ? -17.581 5.497 25.750 1.00 81.81 104 ALA A C 1
ATOM 825 O O . ALA A 1 104 ? -16.563 5.317 25.084 1.00 81.81 104 ALA A O 1
ATOM 826 N N . ALA A 1 105 ? -18.695 5.993 25.195 1.00 85.38 105 ALA A N 1
ATOM 827 C CA . ALA A 1 105 ? -18.835 6.269 23.760 1.00 85.38 105 ALA A CA 1
ATOM 828 C C . ALA A 1 105 ? -17.731 7.172 23.179 1.00 85.38 105 ALA A C 1
ATOM 830 O O . ALA A 1 105 ? -17.327 6.964 22.038 1.00 85.38 105 ALA A O 1
ATOM 831 N N . GLU A 1 106 ? -17.216 8.139 23.947 1.00 84.38 106 GLU A N 1
ATOM 832 C CA . GLU A 1 106 ? -16.099 8.989 23.507 1.00 84.38 106 GLU A CA 1
ATOM 833 C C . GLU A 1 106 ? -14.816 8.183 23.285 1.00 84.38 106 GLU A C 1
ATOM 835 O O . GLU A 1 106 ? -14.201 8.260 22.226 1.00 84.38 106 GLU A O 1
ATOM 840 N N . MET A 1 107 ? -14.460 7.331 24.248 1.00 81.81 107 MET A N 1
ATOM 841 C CA . MET A 1 107 ? -13.271 6.481 24.159 1.00 81.81 107 MET A CA 1
ATOM 842 C C . MET A 1 107 ? -13.385 5.477 23.008 1.00 81.81 107 MET A C 1
ATOM 844 O O . MET A 1 107 ? -12.420 5.242 22.288 1.00 81.81 107 MET A O 1
ATOM 848 N N . ILE A 1 108 ? -14.577 4.906 22.806 1.00 83.38 108 ILE A N 1
ATOM 849 C CA . ILE A 1 108 ? -14.853 3.983 21.696 1.00 83.38 108 ILE A CA 1
ATOM 850 C C . ILE A 1 108 ? -14.696 4.706 20.348 1.00 83.38 108 ILE A C 1
ATOM 852 O O . ILE A 1 108 ? -14.094 4.155 19.424 1.00 83.38 108 ILE A O 1
ATOM 856 N N . ARG A 1 109 ? -15.190 5.950 20.230 1.00 89.31 109 ARG A N 1
ATOM 857 C CA . ARG A 1 109 ? -15.037 6.761 19.009 1.00 89.31 109 ARG A CA 1
ATOM 858 C C . ARG A 1 109 ? -13.581 7.048 18.696 1.00 89.31 109 ARG A C 1
ATOM 860 O O . ARG A 1 109 ? -13.180 6.871 17.544 1.00 89.31 109 ARG A O 1
ATOM 867 N N . GLU A 1 110 ? -12.811 7.452 19.699 1.00 86.00 110 GLU A N 1
ATOM 868 C CA . GLU A 1 110 ? -11.385 7.712 19.535 1.00 86.00 110 GLU A CA 1
ATOM 869 C C . GLU A 1 110 ? -10.661 6.442 19.066 1.00 86.00 110 GLU A C 1
ATOM 871 O O . GLU A 1 110 ? -9.936 6.483 18.073 1.00 86.00 110 GLU A O 1
ATOM 876 N N . ALA A 1 111 ? -10.920 5.293 19.706 1.00 81.50 111 ALA A N 1
ATOM 877 C CA . ALA A 1 111 ? -10.257 4.026 19.378 1.00 81.50 111 ALA A CA 1
ATOM 878 C C . ALA A 1 111 ? -10.535 3.617 17.926 1.00 81.50 111 ALA A C 1
ATOM 880 O O . ALA A 1 111 ? -9.618 3.325 17.156 1.00 81.50 111 ALA A O 1
ATOM 881 N N . ASN A 1 112 ? -11.805 3.677 17.513 1.00 87.81 112 ASN A N 1
ATOM 882 C CA . ASN A 1 112 ? -12.198 3.387 16.136 1.00 87.81 112 ASN A CA 1
ATOM 883 C C . ASN A 1 112 ? -11.573 4.366 15.139 1.00 87.81 112 ASN A C 1
ATOM 885 O O . ASN A 1 112 ? -11.234 3.981 14.018 1.00 87.81 112 ASN A O 1
ATOM 889 N N . ARG A 1 113 ? -11.458 5.650 15.490 1.00 89.12 113 ARG A N 1
ATOM 890 C CA . ARG A 1 113 ? -10.844 6.658 14.620 1.00 89.12 113 ARG A CA 1
ATOM 891 C C . ARG A 1 113 ? -9.359 6.369 14.417 1.00 89.12 113 ARG A C 1
ATOM 893 O O . ARG A 1 113 ? -8.903 6.393 13.276 1.00 89.12 113 ARG A O 1
ATOM 900 N N . ASP A 1 114 ? -8.635 6.049 15.479 1.00 83.12 114 ASP A N 1
ATOM 901 C CA . ASP A 1 114 ? -7.193 5.822 15.418 1.00 83.12 114 ASP A CA 1
ATOM 902 C C . ASP A 1 114 ? -6.854 4.513 14.693 1.00 83.12 114 ASP A C 1
ATOM 904 O O . ASP A 1 114 ? -6.001 4.504 13.800 1.00 83.12 114 ASP A O 1
ATOM 908 N N . ILE A 1 115 ? -7.599 3.433 14.957 1.00 83.62 115 ILE A N 1
ATOM 909 C CA . ILE A 1 115 ? -7.471 2.168 14.215 1.00 83.62 115 ILE A CA 1
ATOM 910 C C . ILE A 1 115 ? -7.764 2.384 12.722 1.00 83.62 115 ILE A C 1
ATOM 912 O O . ILE A 1 115 ? -6.991 1.932 11.872 1.00 83.62 115 ILE A O 1
ATOM 916 N N . ARG A 1 116 ? -8.827 3.127 12.373 1.00 86.19 116 ARG A N 1
ATOM 917 C CA . ARG A 1 116 ? -9.140 3.468 10.971 1.00 86.19 116 ARG A CA 1
ATOM 918 C C . ARG A 1 116 ? -8.055 4.330 10.329 1.00 86.19 116 ARG A C 1
ATOM 920 O O . ARG A 1 116 ? -7.661 4.065 9.194 1.00 86.19 116 ARG A O 1
ATOM 927 N N . GLY A 1 117 ? -7.549 5.336 11.038 1.00 85.50 117 GLY A N 1
ATOM 928 C CA . GLY A 1 117 ? -6.475 6.202 10.554 1.00 85.50 117 GLY A CA 1
ATOM 929 C C . GLY A 1 117 ? -5.201 5.414 10.251 1.00 85.50 117 GLY A C 1
ATOM 930 O O . GLY A 1 117 ? -4.620 5.542 9.169 1.00 85.50 117 GLY A O 1
ATOM 931 N N . ASN A 1 118 ? -4.806 4.530 11.165 1.00 80.19 118 ASN A N 1
ATOM 932 C CA . ASN A 1 118 ? -3.640 3.678 10.975 1.00 80.19 118 ASN A CA 1
ATOM 933 C C . ASN A 1 118 ? -3.844 2.653 9.846 1.00 80.19 118 ASN A C 1
ATOM 935 O O . ASN A 1 118 ? -2.926 2.430 9.056 1.00 80.19 118 ASN A O 1
ATOM 939 N N . TRP A 1 119 ? -5.049 2.096 9.697 1.00 83.12 119 TRP A N 1
ATOM 940 C CA . TRP A 1 119 ? -5.396 1.224 8.570 1.00 83.12 119 TRP A CA 1
ATOM 941 C C . TRP A 1 119 ? -5.226 1.918 7.213 1.00 83.12 119 TRP A C 1
ATOM 943 O O . TRP A 1 119 ? -4.564 1.392 6.314 1.00 83.12 119 TRP A O 1
ATOM 953 N N . VAL A 1 120 ? -5.761 3.136 7.072 1.00 86.81 120 VAL A N 1
ATOM 954 C CA . VAL A 1 120 ? -5.599 3.947 5.853 1.00 86.81 120 VAL A CA 1
ATOM 955 C C . VAL A 1 120 ? -4.119 4.205 5.566 1.00 86.81 120 VAL A C 1
ATOM 957 O O . VAL A 1 120 ? -3.685 4.146 4.412 1.00 86.81 120 VAL A O 1
ATOM 960 N N . ARG A 1 121 ? -3.321 4.449 6.609 1.00 84.06 121 ARG A N 1
ATOM 961 C CA . ARG A 1 121 ? -1.881 4.677 6.479 1.00 84.06 121 ARG A CA 1
ATOM 962 C C . ARG A 1 121 ? -1.139 3.430 5.993 1.00 84.06 121 ARG A C 1
ATOM 964 O O . ARG A 1 121 ? -0.365 3.553 5.042 1.00 84.06 121 ARG A O 1
ATOM 971 N N . ILE A 1 122 ? -1.426 2.249 6.553 1.00 81.25 122 ILE A N 1
ATOM 972 C CA . ILE A 1 122 ? -0.902 0.966 6.047 1.00 81.25 122 ILE A CA 1
ATOM 973 C C . ILE A 1 122 ? -1.238 0.829 4.564 1.00 81.25 122 ILE A C 1
ATOM 975 O O . ILE A 1 122 ? -0.339 0.615 3.754 1.00 81.25 122 ILE A O 1
ATOM 979 N N . TRP A 1 123 ? -2.505 1.016 4.187 1.00 82.56 123 TRP A N 1
ATOM 980 C CA . TRP A 1 123 ? -2.945 0.851 2.802 1.00 82.56 123 TRP A CA 1
ATOM 981 C C . TRP A 1 123 ? -2.276 1.831 1.829 1.00 82.56 123 TRP A C 1
ATOM 983 O O . TRP A 1 123 ? -1.927 1.459 0.705 1.00 82.56 123 TRP A O 1
ATOM 993 N N . SER A 1 124 ? -2.075 3.083 2.244 1.00 85.19 124 SER A N 1
ATOM 994 C CA . SER A 1 124 ? -1.433 4.120 1.430 1.00 85.19 124 SER A CA 1
ATOM 995 C C . SER A 1 124 ? 0.050 3.822 1.182 1.00 85.19 124 SER A C 1
ATOM 997 O O . SER A 1 124 ? 0.519 3.833 0.035 1.00 85.19 124 SER A O 1
ATOM 999 N N . MET A 1 125 ? 0.783 3.485 2.247 1.00 81.50 125 MET A N 1
ATOM 1000 C CA . MET A 1 125 ? 2.204 3.128 2.170 1.00 81.50 125 MET A CA 1
ATOM 1001 C C . MET A 1 125 ? 2.390 1.840 1.366 1.00 81.50 125 MET A C 1
ATOM 1003 O O . MET A 1 125 ? 3.201 1.779 0.440 1.00 81.50 125 MET A O 1
ATOM 1007 N N . TRP A 1 126 ? 1.529 0.858 1.621 1.00 80.88 126 TRP A N 1
ATOM 1008 C CA . TRP A 1 126 ? 1.462 -0.384 0.870 1.00 80.88 126 TRP A CA 1
ATOM 1009 C C . TRP A 1 126 ? 1.239 -0.176 -0.626 1.00 80.88 126 TRP A C 1
ATOM 1011 O O . TRP A 1 126 ? 2.001 -0.660 -1.461 1.00 80.88 126 TRP A O 1
ATOM 1021 N N . SER A 1 127 ? 0.213 0.594 -0.983 1.00 81.94 127 SER A N 1
ATOM 1022 C CA . SER A 1 127 ? -0.122 0.883 -2.377 1.00 81.94 127 SER A CA 1
ATOM 1023 C C . SER A 1 127 ? 1.026 1.579 -3.109 1.00 81.94 127 SER A C 1
ATOM 1025 O O . SER A 1 127 ? 1.205 1.370 -4.313 1.00 81.94 127 SER A O 1
ATOM 1027 N N . SER A 1 128 ? 1.811 2.385 -2.394 1.00 84.00 128 SER A N 1
ATOM 1028 C CA . SER A 1 128 ? 3.008 3.048 -2.916 1.00 84.00 128 SER A CA 1
ATOM 1029 C C . SER A 1 128 ? 4.147 2.051 -3.160 1.00 84.00 128 SER A C 1
ATOM 1031 O O . SER A 1 128 ? 4.688 2.013 -4.270 1.00 84.00 128 SER A O 1
ATOM 1033 N N . CYS A 1 129 ? 4.432 1.172 -2.192 1.00 83.69 129 CYS A N 1
ATOM 1034 C CA . CYS A 1 129 ? 5.376 0.059 -2.344 1.00 83.69 129 CYS A CA 1
ATOM 1035 C C . CYS A 1 129 ? 4.999 -0.841 -3.536 1.00 83.69 129 CYS A C 1
ATOM 1037 O O . CYS A 1 129 ? 5.827 -1.104 -4.414 1.00 83.69 129 CYS A O 1
ATOM 1039 N N . ARG A 1 130 ? 3.716 -1.204 -3.665 1.00 83.81 130 ARG A N 1
ATOM 1040 C CA . ARG A 1 130 ? 3.187 -2.000 -4.784 1.00 83.81 130 ARG A CA 1
ATOM 1041 C C . ARG A 1 130 ? 3.455 -1.362 -6.144 1.00 83.81 130 ARG A C 1
ATOM 1043 O O . ARG A 1 130 ? 3.856 -2.050 -7.084 1.00 83.81 130 ARG A O 1
ATOM 1050 N N . LYS A 1 131 ? 3.221 -0.050 -6.272 1.00 84.06 131 LYS A N 1
ATOM 1051 C CA . LYS A 1 131 ? 3.483 0.700 -7.514 1.00 84.06 131 LYS A CA 1
ATOM 1052 C C . LYS A 1 131 ? 4.972 0.683 -7.864 1.00 84.06 131 LYS A C 1
ATOM 1054 O O . LYS A 1 131 ? 5.311 0.422 -9.018 1.00 84.06 131 LYS A O 1
ATOM 1059 N N . SER A 1 132 ? 5.842 0.906 -6.878 1.00 82.81 132 SER A N 1
ATOM 1060 C CA . SER A 1 132 ? 7.297 0.876 -7.064 1.00 82.81 132 SER A CA 1
ATOM 1061 C C . SER A 1 132 ? 7.787 -0.512 -7.495 1.00 82.81 132 SER A C 1
ATOM 1063 O O . SER A 1 132 ? 8.430 -0.630 -8.536 1.00 82.81 132 SER A O 1
ATOM 1065 N N . LEU A 1 133 ? 7.381 -1.578 -6.796 1.00 83.31 133 LEU A N 1
ATOM 1066 C CA . LEU A 1 133 ? 7.750 -2.954 -7.150 1.00 83.31 133 LEU A CA 1
ATOM 1067 C C . LEU A 1 133 ? 7.222 -3.372 -8.526 1.00 83.31 133 LEU A C 1
ATOM 1069 O O . LEU A 1 133 ? 7.925 -4.057 -9.270 1.00 83.31 133 LEU A O 1
ATOM 1073 N N . ARG A 1 134 ? 6.005 -2.952 -8.897 1.00 85.62 134 ARG A N 1
ATOM 1074 C CA . ARG A 1 134 ? 5.446 -3.211 -10.233 1.00 85.62 134 ARG A CA 1
ATOM 1075 C C . ARG A 1 134 ? 6.279 -2.541 -11.326 1.00 85.62 134 ARG A C 1
ATOM 1077 O O . ARG A 1 134 ? 6.568 -3.192 -12.327 1.00 85.62 134 ARG A O 1
ATOM 1084 N N . SER A 1 135 ? 6.677 -1.286 -11.117 1.00 85.31 135 SER A N 1
ATOM 1085 C CA . SER A 1 135 ? 7.559 -0.560 -12.038 1.00 85.31 135 SER A CA 1
ATOM 1086 C C . SER A 1 135 ? 8.915 -1.263 -12.176 1.00 85.31 135 SER A C 1
ATOM 1088 O O . SER A 1 135 ? 9.313 -1.630 -13.281 1.00 85.31 135 SER A O 1
ATOM 1090 N N . SER A 1 136 ? 9.570 -1.590 -11.054 1.00 84.62 136 SER A N 1
ATOM 1091 C CA . SER A 1 136 ? 10.846 -2.319 -11.044 1.00 84.62 136 SER A CA 1
ATOM 1092 C C . SER A 1 136 ? 10.750 -3.679 -11.744 1.00 84.62 136 SER A C 1
ATOM 1094 O O . SER A 1 136 ? 11.636 -4.046 -12.516 1.00 84.62 136 SER A O 1
ATOM 1096 N N . ARG A 1 137 ? 9.650 -4.418 -11.540 1.00 86.31 137 ARG A N 1
ATOM 1097 C CA . ARG A 1 137 ? 9.380 -5.693 -12.226 1.00 86.31 137 ARG A CA 1
ATOM 1098 C C . ARG A 1 137 ? 9.258 -5.518 -13.734 1.00 86.31 137 ARG A C 1
ATOM 1100 O O . ARG A 1 137 ? 9.810 -6.334 -14.468 1.00 86.31 137 ARG A O 1
ATOM 1107 N N . GLN A 1 138 ? 8.557 -4.484 -14.188 1.00 86.25 138 GLN A N 1
ATOM 1108 C CA . GLN A 1 138 ? 8.383 -4.208 -15.611 1.00 86.25 138 GLN A CA 1
ATOM 1109 C C . GLN A 1 138 ? 9.728 -3.887 -16.278 1.00 86.25 138 GLN A C 1
ATOM 1111 O O . GLN A 1 138 ? 10.077 -4.515 -17.277 1.00 86.25 138 GLN A O 1
ATOM 1116 N N . THR A 1 139 ? 10.533 -3.008 -15.677 1.00 81.50 139 THR A N 1
ATOM 1117 C CA . THR A 1 139 ? 11.886 -2.688 -16.164 1.00 81.50 139 THR A CA 1
ATOM 1118 C C . THR A 1 139 ? 12.784 -3.924 -16.201 1.00 81.50 139 THR A C 1
ATOM 1120 O O . THR A 1 139 ? 13.472 -4.170 -17.192 1.00 81.50 139 THR A O 1
ATOM 1123 N N . TRP A 1 140 ? 12.741 -4.760 -15.158 1.00 82.81 140 TRP A N 1
ATOM 1124 C CA . TRP A 1 140 ? 13.525 -5.995 -15.103 1.00 82.81 140 TRP A CA 1
ATOM 1125 C C . TRP A 1 140 ? 13.120 -6.993 -16.201 1.00 82.81 140 TRP A C 1
ATOM 1127 O O . TRP A 1 140 ? 13.980 -7.595 -16.843 1.00 82.81 140 TRP A O 1
ATOM 1137 N N . GLN A 1 141 ? 11.819 -7.133 -16.477 1.00 84.06 141 GLN A N 1
ATOM 1138 C CA . GLN A 1 141 ? 11.309 -7.978 -17.562 1.00 84.06 141 GLN A CA 1
ATOM 1139 C C . GLN A 1 141 ? 11.723 -7.468 -18.950 1.00 84.06 141 GLN A C 1
ATOM 1141 O O . GLN A 1 141 ? 12.110 -8.274 -19.797 1.00 84.06 141 GLN A O 1
ATOM 1146 N N . LEU A 1 142 ? 11.704 -6.153 -19.184 1.00 81.81 142 LEU A N 1
ATOM 1147 C CA . LEU A 1 142 ? 12.167 -5.544 -20.440 1.00 81.81 142 LEU A CA 1
ATOM 1148 C C . LEU A 1 142 ? 13.673 -5.742 -20.662 1.00 81.81 142 LEU A C 1
ATOM 1150 O O . LEU A 1 142 ? 14.110 -6.055 -21.770 1.00 81.81 142 LEU A O 1
ATOM 1154 N N . MET A 1 143 ? 14.471 -5.619 -19.598 1.00 74.88 143 MET A N 1
ATOM 1155 C CA . MET A 1 143 ? 15.913 -5.874 -19.647 1.00 74.88 143 MET A CA 1
ATOM 1156 C C . MET A 1 143 ? 16.212 -7.349 -19.947 1.00 74.88 143 MET A C 1
ATOM 1158 O O . MET A 1 143 ? 17.116 -7.665 -20.722 1.00 74.88 143 MET A O 1
ATOM 1162 N N . ARG A 1 144 ? 15.439 -8.263 -19.345 1.00 79.19 144 ARG A N 1
ATOM 1163 C CA . ARG A 1 144 ? 15.639 -9.712 -19.467 1.00 79.19 144 ARG A CA 1
ATOM 1164 C C . ARG A 1 144 ? 15.105 -10.292 -20.780 1.00 79.19 144 ARG A C 1
ATOM 1166 O O . ARG A 1 144 ? 15.690 -11.236 -21.295 1.00 79.19 144 ARG A O 1
ATOM 1173 N N . SER A 1 145 ? 14.037 -9.724 -21.336 1.00 77.81 145 SER A N 1
ATOM 1174 C CA . SER A 1 145 ? 13.515 -10.080 -22.667 1.00 77.81 145 SER A CA 1
ATOM 1175 C C . SER A 1 145 ? 14.383 -9.551 -23.814 1.00 77.81 145 SER A C 1
ATOM 1177 O O . SER A 1 145 ? 14.059 -9.768 -24.977 1.00 77.81 145 SER A O 1
ATOM 1179 N N . G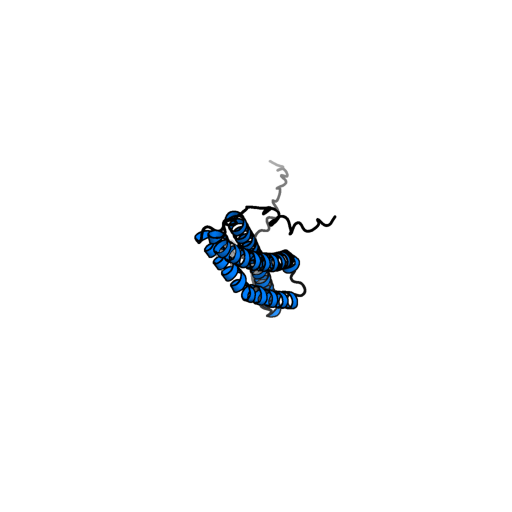LY A 1 146 ? 15.474 -8.837 -23.512 1.00 67.12 146 GLY A N 1
ATOM 1180 C CA . GLY A 1 146 ? 16.368 -8.252 -24.507 1.00 67.12 146 GLY A CA 1
ATOM 1181 C C . GLY A 1 146 ? 15.771 -7.053 -25.242 1.00 67.12 146 GLY A C 1
ATOM 1182 O O . GLY A 1 146 ? 16.528 -6.329 -25.876 1.00 67.12 146 GLY A O 1
ATOM 1183 N N . GLN A 1 147 ? 14.468 -6.778 -25.114 1.00 65.12 147 GLN A N 1
ATOM 1184 C CA . GLN A 1 147 ? 13.784 -5.697 -25.829 1.00 65.12 147 GLN A CA 1
ATOM 1185 C C . GLN A 1 147 ? 14.435 -4.332 -25.595 1.00 65.12 147 GLN A C 1
ATOM 1187 O O . GLN A 1 147 ? 14.663 -3.600 -26.553 1.00 65.12 147 GLN A O 1
ATOM 1192 N N . GLY A 1 148 ? 14.819 -4.021 -24.351 1.00 61.66 148 GLY A N 1
ATOM 1193 C CA . GLY A 1 148 ? 15.499 -2.756 -24.046 1.00 61.66 148 GLY A CA 1
ATOM 1194 C C . GLY A 1 148 ? 16.877 -2.627 -24.709 1.00 61.66 148 GLY A C 1
ATOM 1195 O O . GLY A 1 148 ? 17.241 -1.555 -25.180 1.00 61.66 148 GLY A O 1
ATOM 1196 N N . LYS A 1 149 ? 17.634 -3.729 -24.800 1.00 63.94 149 LYS A N 1
ATOM 1197 C CA . LYS A 1 149 ? 18.957 -3.750 -25.449 1.00 63.94 149 LYS A CA 1
ATOM 1198 C C . LYS A 1 149 ? 18.846 -3.747 -26.973 1.00 63.94 149 LYS A C 1
ATOM 1200 O O . LYS A 1 149 ? 19.630 -3.080 -27.637 1.00 63.94 149 LYS A O 1
ATOM 1205 N N . LEU A 1 150 ? 17.878 -4.484 -27.514 1.00 63.44 150 LEU A N 1
ATOM 1206 C CA . LEU A 1 150 ? 17.631 -4.605 -28.950 1.00 63.44 150 LEU A CA 1
ATOM 1207 C C . LEU A 1 150 ? 17.133 -3.287 -29.543 1.00 63.44 150 LEU A C 1
ATOM 1209 O O . LEU A 1 150 ? 17.601 -2.904 -30.609 1.00 63.44 150 LEU A O 1
ATOM 1213 N N . TYR A 1 151 ? 16.251 -2.571 -28.838 1.00 71.75 151 TYR A N 1
ATOM 1214 C CA . TYR A 1 151 ? 15.783 -1.253 -29.267 1.00 71.75 151 TYR A CA 1
ATOM 1215 C C . TYR A 1 151 ? 16.942 -0.248 -29.364 1.00 71.75 151 TYR A C 1
ATOM 1217 O O . TYR A 1 151 ? 17.158 0.336 -30.422 1.00 71.75 151 TYR A O 1
ATOM 1225 N N . GLY A 1 152 ? 17.759 -0.125 -28.308 1.00 70.56 152 GLY A N 1
ATOM 1226 C CA . GLY A 1 152 ? 18.920 0.774 -28.322 1.00 70.56 152 GLY A CA 1
ATOM 1227 C C . GLY A 1 152 ? 19.981 0.382 -29.358 1.00 70.56 152 GLY A C 1
ATOM 1228 O O . GLY A 1 152 ? 20.535 1.242 -30.037 1.00 70.56 152 GLY A O 1
ATO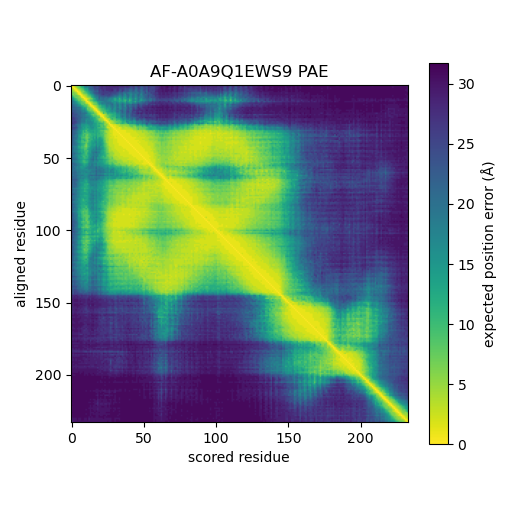M 1229 N N . ALA A 1 153 ? 20.238 -0.917 -29.541 1.00 71.56 153 ALA A N 1
ATOM 1230 C CA . ALA A 1 153 ? 21.167 -1.391 -30.567 1.00 71.56 153 ALA A CA 1
ATOM 1231 C C . ALA A 1 153 ? 20.663 -1.097 -31.991 1.00 71.56 153 ALA A C 1
ATOM 1233 O O . ALA A 1 153 ? 21.453 -0.695 -32.844 1.00 71.56 153 ALA A O 1
ATOM 1234 N N . ALA A 1 154 ? 19.362 -1.259 -32.252 1.00 77.38 154 ALA A N 1
ATOM 1235 C CA . ALA A 1 154 ? 18.765 -0.960 -33.552 1.00 77.38 154 ALA A CA 1
ATOM 1236 C C . ALA A 1 154 ? 18.843 0.535 -33.902 1.00 77.38 154 ALA A C 1
ATOM 1238 O O . ALA A 1 154 ? 19.075 0.885 -35.058 1.00 77.38 154 ALA A O 1
ATOM 1239 N N . GLU A 1 155 ? 18.694 1.416 -32.913 1.00 81.50 155 GLU A N 1
ATOM 1240 C CA . GLU A 1 155 ? 18.782 2.867 -33.098 1.00 81.50 155 GLU A CA 1
ATOM 1241 C C . GLU A 1 155 ? 20.203 3.316 -33.470 1.00 81.50 155 GLU A C 1
ATOM 1243 O O . GLU A 1 155 ? 20.385 4.049 -34.442 1.00 81.50 155 GLU A O 1
ATOM 1248 N N . VAL A 1 156 ? 21.220 2.772 -32.792 1.00 82.19 156 VAL A N 1
ATOM 1249 C CA . VAL A 1 156 ? 22.635 3.002 -33.138 1.00 82.19 156 VAL A CA 1
ATOM 1250 C C . VAL A 1 156 ? 22.960 2.485 -34.542 1.00 82.19 156 VAL A C 1
ATOM 1252 O O . VAL A 1 156 ? 23.652 3.154 -35.304 1.00 82.19 156 VAL A O 1
ATOM 1255 N N . GLN A 1 157 ? 22.440 1.314 -34.918 1.00 84.81 157 GLN A N 1
ATOM 1256 C CA . GLN A 1 157 ? 22.646 0.759 -36.261 1.00 84.81 157 GLN A CA 1
ATOM 1257 C C . GLN A 1 157 ? 21.999 1.621 -37.353 1.00 84.81 157 GLN A C 1
ATOM 1259 O O . GLN A 1 157 ? 22.599 1.813 -38.408 1.00 84.81 157 GLN A O 1
ATOM 1264 N N . ARG A 1 158 ? 20.801 2.177 -37.110 1.00 85.62 158 ARG A N 1
ATOM 1265 C CA . ARG A 1 158 ? 20.182 3.134 -38.042 1.00 85.62 158 ARG A CA 1
ATOM 1266 C C . ARG A 1 158 ? 21.048 4.381 -38.198 1.00 85.62 158 ARG A C 1
ATOM 1268 O O . ARG A 1 158 ? 21.354 4.733 -39.326 1.00 85.62 158 ARG A O 1
ATOM 1275 N N . PHE A 1 159 ? 21.498 4.968 -37.090 1.00 81.56 159 PHE A N 1
ATOM 1276 C CA . PHE A 1 159 ? 22.366 6.144 -37.122 1.00 81.56 159 PHE A CA 1
ATOM 1277 C C . PHE A 1 159 ? 23.665 5.895 -37.899 1.00 81.56 159 PHE A C 1
ATOM 1279 O O . PHE A 1 159 ? 24.033 6.702 -38.745 1.00 81.56 159 PHE A O 1
ATOM 1286 N N . ASN A 1 160 ? 24.334 4.761 -37.666 1.00 85.81 160 ASN A N 1
ATOM 1287 C CA . ASN A 1 160 ? 25.563 4.424 -38.387 1.00 85.81 160 ASN A CA 1
ATOM 1288 C C . ASN A 1 160 ? 25.330 4.298 -39.898 1.00 85.81 160 ASN A C 1
ATOM 1290 O O . ASN A 1 160 ? 26.132 4.808 -40.673 1.00 85.81 160 ASN A O 1
ATOM 1294 N N . ARG A 1 161 ? 24.213 3.690 -40.320 1.00 88.81 161 ARG A N 1
ATOM 1295 C CA . ARG A 1 161 ? 23.859 3.621 -41.744 1.00 88.81 161 ARG A CA 1
ATOM 1296 C C . ARG A 1 161 ? 23.616 5.013 -42.330 1.00 88.81 161 ARG A C 1
ATOM 1298 O O . ARG A 1 161 ? 24.132 5.307 -43.399 1.00 88.81 161 ARG A O 1
ATOM 1305 N N . ASP A 1 162 ? 22.888 5.873 -41.622 1.00 83.00 162 ASP A N 1
ATOM 1306 C CA . ASP A 1 162 ? 22.598 7.236 -42.082 1.00 83.00 162 ASP A CA 1
ATOM 1307 C C . ASP A 1 162 ? 23.901 8.074 -42.197 1.00 83.00 162 ASP A C 1
ATOM 1309 O O . ASP A 1 162 ? 24.069 8.885 -43.115 1.00 83.00 162 ASP A O 1
ATOM 1313 N N . VAL A 1 163 ? 24.872 7.837 -41.304 1.00 83.88 163 VAL A N 1
ATOM 1314 C CA . VAL A 1 163 ? 26.229 8.404 -41.389 1.00 83.88 163 VAL A CA 1
ATOM 1315 C C . VAL A 1 163 ? 26.983 7.868 -42.607 1.00 83.88 163 VAL A C 1
ATOM 1317 O O . VAL A 1 163 ? 27.552 8.665 -43.352 1.00 83.88 163 VAL A O 1
ATOM 1320 N N . ASP A 1 164 ? 26.973 6.557 -42.847 1.00 86.88 164 ASP A N 1
ATOM 1321 C CA . ASP A 1 164 ? 27.649 5.943 -43.997 1.00 86.88 164 ASP A CA 1
ATOM 1322 C C . ASP A 1 164 ? 27.059 6.417 -45.334 1.00 86.88 164 ASP A C 1
ATOM 1324 O O . ASP A 1 164 ? 27.807 6.713 -46.268 1.00 86.88 164 ASP A O 1
ATOM 1328 N N . GLU A 1 165 ? 25.734 6.565 -45.417 1.00 87.06 165 GLU A N 1
ATOM 1329 C CA . GLU A 1 165 ? 25.037 7.153 -46.568 1.00 87.06 165 GLU A CA 1
ATOM 1330 C C . GLU A 1 165 ? 25.496 8.597 -46.810 1.00 87.06 165 GLU A C 1
ATOM 1332 O O . GLU A 1 165 ? 25.831 8.974 -47.936 1.00 87.06 165 GLU A O 1
ATOM 1337 N N . THR A 1 166 ? 25.598 9.391 -45.741 1.00 81.19 166 THR A N 1
ATOM 1338 C CA . THR A 1 166 ? 26.086 10.774 -45.816 1.00 81.19 166 THR A CA 1
ATOM 1339 C C . THR A 1 166 ? 27.550 10.830 -46.264 1.00 81.19 166 THR A C 1
ATOM 1341 O O . THR A 1 166 ? 27.903 11.648 -47.114 1.00 81.19 166 THR A O 1
ATOM 1344 N N . ILE A 1 167 ? 28.410 9.948 -45.745 1.00 84.44 167 ILE A N 1
ATOM 1345 C CA . ILE A 1 167 ? 29.821 9.852 -46.150 1.00 84.44 167 ILE A CA 1
ATOM 1346 C C . ILE A 1 167 ? 29.934 9.438 -47.620 1.00 84.44 167 ILE A C 1
ATOM 1348 O O . ILE A 1 167 ? 30.753 9.997 -48.350 1.00 84.44 167 ILE A O 1
ATOM 1352 N N . GLY A 1 168 ? 29.126 8.474 -48.066 1.00 82.56 168 GLY A N 1
ATOM 1353 C CA . GLY A 1 168 ? 29.071 8.047 -49.463 1.00 82.56 168 GLY A CA 1
ATOM 1354 C C . GLY A 1 168 ? 28.695 9.198 -50.392 1.00 82.56 168 GLY A C 1
ATOM 1355 O O . GLY A 1 168 ? 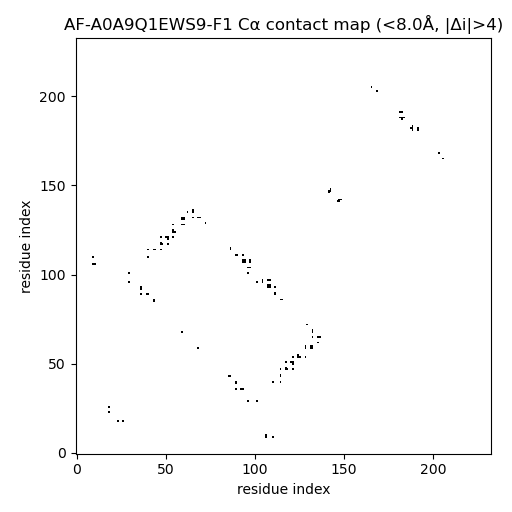29.386 9.440 -51.380 1.00 82.56 168 GLY A O 1
ATOM 1356 N N . TRP A 1 169 ? 27.672 9.968 -50.018 1.00 83.81 169 TRP A N 1
ATOM 1357 C CA . TRP A 1 169 ? 27.252 11.151 -50.764 1.00 83.81 169 TRP A CA 1
ATOM 1358 C C . TRP A 1 169 ? 28.342 12.230 -50.829 1.00 83.81 169 TRP A C 1
ATOM 1360 O O . TRP A 1 169 ? 28.595 12.790 -51.896 1.00 83.81 169 TRP A O 1
ATOM 1370 N N . ILE A 1 170 ? 29.030 12.501 -49.713 1.00 81.62 170 ILE A N 1
ATOM 1371 C CA . ILE A 1 170 ? 30.153 13.451 -49.686 1.00 81.62 170 ILE A CA 1
ATOM 1372 C C . ILE A 1 170 ? 31.255 12.994 -50.642 1.00 81.62 170 ILE A C 1
ATOM 1374 O O . ILE A 1 170 ? 31.694 13.784 -51.471 1.00 81.62 170 ILE A O 1
ATOM 1378 N N . LYS A 1 171 ? 31.655 11.719 -50.587 1.00 82.50 171 LYS A N 1
ATOM 1379 C CA . LYS A 1 171 ? 32.694 11.171 -51.473 1.00 82.50 171 LYS A CA 1
ATOM 1380 C C . LYS A 1 171 ? 32.308 11.258 -52.946 1.00 82.50 171 LYS A C 1
ATOM 1382 O O . LYS A 1 171 ? 33.151 11.590 -53.772 1.00 82.50 171 LYS A O 1
ATOM 1387 N N . GLU A 1 172 ? 31.048 10.986 -53.282 1.00 81.31 172 GLU A N 1
ATOM 1388 C CA . GLU A 1 172 ? 30.541 11.145 -54.648 1.00 81.31 172 GLU A CA 1
ATOM 1389 C C . GLU A 1 172 ? 30.674 12.603 -55.115 1.00 81.31 172 GLU A C 1
ATOM 1391 O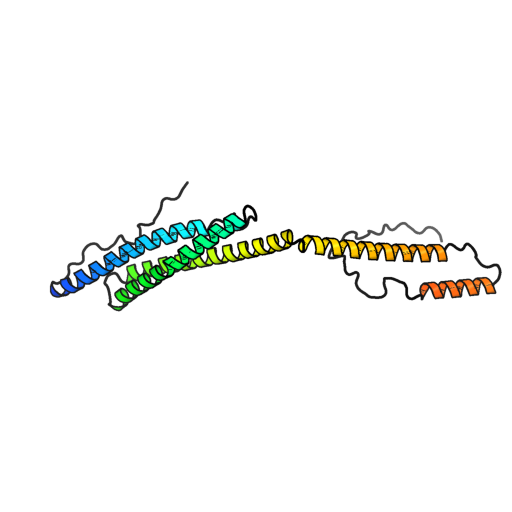 O . GLU A 1 172 ? 31.167 12.872 -56.211 1.00 81.31 172 GLU A O 1
ATOM 1396 N N . LYS A 1 173 ? 30.299 13.566 -54.263 1.00 77.38 173 LYS A N 1
ATOM 1397 C CA . LYS A 1 173 ? 30.446 14.997 -54.562 1.00 77.38 173 LYS A CA 1
ATOM 1398 C C . LYS A 1 173 ? 31.908 15.428 -54.655 1.00 77.38 173 LYS A C 1
ATOM 1400 O O . LYS A 1 173 ? 32.244 16.157 -55.581 1.00 77.38 173 LYS A O 1
ATOM 1405 N N . GLU A 1 174 ? 32.779 14.956 -53.768 1.00 82.06 174 GLU A N 1
ATOM 1406 C CA . GLU A 1 174 ? 34.222 15.215 -53.823 1.00 82.06 174 GLU A CA 1
ATOM 1407 C C . GLU A 1 174 ? 34.835 14.689 -55.125 1.00 82.06 174 GLU A C 1
ATOM 1409 O O . GLU A 1 174 ? 35.570 15.415 -55.786 1.00 82.06 174 GLU A O 1
ATOM 1414 N N . GLN A 1 175 ? 34.479 13.475 -55.552 1.00 78.81 175 GLN A N 1
ATOM 1415 C CA . GLN A 1 175 ? 34.945 12.905 -56.821 1.00 78.81 175 GLN A CA 1
ATOM 1416 C C . GLN A 1 175 ? 34.459 13.698 -58.038 1.00 78.81 175 GLN A C 1
ATOM 1418 O O . GLN A 1 175 ? 35.210 13.877 -58.995 1.00 78.81 175 GLN A O 1
ATOM 1423 N N . LEU A 1 176 ? 33.221 14.199 -58.008 1.00 71.38 176 LEU A N 1
ATOM 1424 C CA . LEU A 1 176 ? 32.679 15.045 -59.074 1.00 71.38 176 LEU A CA 1
ATOM 1425 C C . LEU A 1 176 ? 33.345 16.427 -59.132 1.00 71.38 176 LEU A C 1
ATOM 1427 O O . LEU A 1 176 ? 33.427 17.004 -60.215 1.00 71.38 176 LEU A O 1
ATOM 1431 N N . MET A 1 177 ? 33.808 16.942 -57.991 1.00 69.81 177 MET A N 1
ATOM 1432 C CA . MET A 1 177 ? 34.508 18.227 -57.872 1.00 69.81 177 MET A CA 1
ATOM 1433 C C . MET A 1 177 ? 36.022 18.110 -58.099 1.00 69.81 177 MET A C 1
ATOM 1435 O O . MET A 1 177 ? 36.667 19.117 -58.367 1.00 69.81 177 MET A O 1
ATOM 1439 N N . ALA A 1 178 ? 36.593 16.904 -58.035 1.00 72.19 178 ALA A N 1
ATOM 1440 C CA . ALA A 1 178 ? 38.021 16.644 -58.230 1.00 72.19 178 ALA A CA 1
ATOM 1441 C C . ALA A 1 178 ? 38.485 16.718 -59.702 1.00 72.19 178 ALA A C 1
ATOM 1443 O O . ALA A 1 178 ? 39.596 16.298 -60.019 1.00 72.19 178 ALA A O 1
ATOM 1444 N N . SER A 1 179 ? 37.654 17.211 -60.627 1.00 67.69 179 SER A N 1
ATOM 1445 C CA . SER A 1 179 ? 38.083 17.432 -62.008 1.00 67.69 179 SER A CA 1
ATOM 1446 C C . SER A 1 179 ? 38.886 18.731 -62.124 1.00 67.69 179 SER A C 1
ATOM 1448 O O . SER A 1 179 ? 38.303 19.812 -62.086 1.00 67.69 179 SER A O 1
ATOM 1450 N N . ASP A 1 180 ? 40.191 18.630 -62.375 1.00 62.44 180 ASP A N 1
ATOM 1451 C CA . ASP A 1 180 ? 41.079 19.770 -62.683 1.00 62.44 180 ASP A CA 1
ATOM 1452 C C . ASP A 1 180 ? 40.909 20.312 -64.128 1.00 62.44 180 ASP A C 1
ATOM 1454 O O . ASP A 1 180 ? 41.812 20.932 -64.694 1.00 62.44 180 ASP A O 1
ATOM 1458 N N . ASP A 1 181 ? 39.762 20.059 -64.770 1.00 67.00 181 ASP A N 1
ATOM 1459 C CA . ASP A 1 181 ? 39.449 20.570 -66.108 1.00 67.00 181 ASP A CA 1
ATOM 1460 C C . ASP A 1 181 ? 38.738 21.922 -65.995 1.00 67.00 181 ASP A C 1
ATOM 1462 O O . ASP A 1 181 ? 37.533 21.998 -65.761 1.00 67.00 181 ASP A O 1
ATOM 1466 N N . PHE A 1 182 ? 39.504 23.002 -66.151 1.00 67.50 182 PHE A N 1
ATOM 1467 C CA . PHE A 1 182 ? 39.004 24.379 -66.075 1.00 67.50 182 PHE A CA 1
ATOM 1468 C C . PHE A 1 182 ? 38.418 24.892 -67.402 1.00 67.50 182 PHE A C 1
ATOM 1470 O O . PHE A 1 182 ? 38.062 26.066 -67.497 1.00 67.50 182 PHE A O 1
ATOM 1477 N N . GLY A 1 183 ? 38.294 24.030 -68.419 1.00 68.06 183 GLY A N 1
ATOM 1478 C CA . GLY A 1 183 ? 37.889 24.421 -69.766 1.00 68.06 183 GLY A CA 1
ATOM 1479 C C . GLY A 1 183 ? 39.009 25.150 -70.515 1.00 68.06 183 GLY A C 1
ATOM 1480 O O . GLY A 1 183 ? 39.872 25.805 -69.934 1.00 68.06 183 GLY A O 1
ATOM 1481 N N . ARG A 1 184 ? 39.030 25.015 -71.842 1.00 76.25 184 ARG A N 1
ATOM 1482 C CA . ARG A 1 184 ? 40.054 25.632 -72.713 1.00 76.25 184 ARG A CA 1
ATOM 1483 C C . ARG A 1 184 ? 39.497 26.762 -73.580 1.00 76.25 184 ARG A C 1
ATOM 1485 O O . ARG A 1 184 ? 40.257 27.444 -74.259 1.00 76.25 184 ARG A O 1
ATOM 1492 N N . ASP A 1 185 ? 38.182 26.960 -73.548 1.00 80.12 185 ASP A N 1
ATOM 1493 C CA . ASP A 1 185 ? 37.448 27.970 -74.305 1.00 80.12 185 ASP A CA 1
ATOM 1494 C C . ASP A 1 185 ? 36.134 28.354 -73.592 1.00 80.12 185 ASP A C 1
ATOM 1496 O O . ASP A 1 185 ? 35.693 27.713 -72.637 1.00 80.12 185 ASP A O 1
ATOM 1500 N N . LEU A 1 186 ? 35.478 29.423 -74.050 1.00 76.88 186 LEU A N 1
ATOM 1501 C CA . LEU A 1 186 ? 34.255 29.938 -73.422 1.00 76.88 186 LEU A CA 1
ATOM 1502 C C . LEU A 1 186 ? 33.101 28.915 -73.422 1.00 76.88 186 LEU A C 1
ATOM 1504 O O . LEU A 1 186 ? 32.297 28.892 -72.490 1.00 76.88 186 LEU A O 1
ATOM 1508 N N . ALA A 1 187 ? 33.018 28.059 -74.443 1.00 79.56 187 ALA A N 1
ATOM 1509 C CA . ALA A 1 187 ? 31.968 27.051 -74.557 1.00 79.56 187 ALA A CA 1
ATOM 1510 C C . ALA A 1 187 ? 32.142 25.922 -73.525 1.00 79.56 187 ALA A C 1
ATOM 1512 O O . ALA A 1 187 ? 31.167 25.521 -72.884 1.00 79.56 187 ALA A O 1
ATOM 1513 N N . SER A 1 188 ? 33.376 25.452 -73.318 1.00 76.94 188 SER A N 1
ATOM 1514 C CA . SER A 1 188 ? 33.719 24.442 -72.308 1.00 76.94 188 SER A CA 1
ATOM 1515 C C . SER A 1 188 ? 33.519 24.969 -70.887 1.00 76.94 188 SER A C 1
ATOM 1517 O O . SER A 1 188 ? 32.899 24.285 -70.075 1.00 76.94 188 SER A O 1
ATOM 1519 N N . VAL A 1 189 ? 33.903 26.219 -70.607 1.00 77.44 189 VAL A N 1
ATOM 1520 C CA . VAL A 1 189 ? 33.640 26.871 -69.309 1.00 77.44 189 VAL A CA 1
ATOM 1521 C C . VAL A 1 189 ? 32.133 27.007 -69.037 1.00 77.44 189 VAL A C 1
ATOM 1523 O O . VAL A 1 189 ? 31.669 26.696 -67.941 1.00 77.44 189 VAL A O 1
ATOM 1526 N N . GLN A 1 190 ? 31.329 27.400 -70.032 1.00 79.88 190 GLN A N 1
ATOM 1527 C CA . GLN A 1 190 ? 29.867 27.477 -69.883 1.00 79.88 190 GLN A CA 1
ATOM 1528 C C . GLN A 1 190 ? 29.212 26.102 -69.679 1.00 79.88 190 GLN A C 1
ATOM 1530 O O . GLN A 1 190 ? 28.223 25.990 -68.953 1.00 79.88 190 GLN A O 1
ATOM 1535 N N . ALA A 1 191 ? 29.737 25.048 -70.307 1.00 77.62 191 ALA A N 1
ATOM 1536 C CA . ALA A 1 191 ? 29.264 23.682 -70.097 1.00 77.62 191 ALA A CA 1
ATOM 1537 C C . ALA A 1 191 ? 29.596 23.170 -68.683 1.00 77.62 191 ALA A C 1
ATOM 1539 O O . ALA A 1 191 ? 28.733 22.573 -68.035 1.00 77.62 191 ALA A O 1
ATOM 1540 N N . LEU A 1 192 ? 30.802 23.460 -68.182 1.00 74.88 192 LEU A N 1
ATOM 1541 C CA . LEU A 1 192 ? 31.218 23.154 -66.809 1.00 74.88 192 LEU A CA 1
ATOM 1542 C C . LEU A 1 192 ? 30.358 23.899 -65.777 1.00 74.88 192 LEU A C 1
ATOM 1544 O O . LEU A 1 192 ? 29.908 23.287 -64.809 1.00 74.88 192 LEU A O 1
ATOM 1548 N N . LEU A 1 193 ? 30.029 25.171 -66.024 1.00 77.06 193 LEU A N 1
ATOM 1549 C CA . LEU A 1 193 ? 29.150 25.957 -65.152 1.00 77.06 193 LEU A CA 1
ATOM 1550 C C . LEU A 1 193 ? 27.723 25.388 -65.100 1.00 77.06 193 LEU A C 1
ATOM 1552 O O . LEU A 1 193 ? 27.175 25.205 -64.016 1.00 77.06 193 LEU A O 1
ATOM 1556 N N . ARG A 1 194 ? 27.143 25.006 -66.248 1.00 75.88 194 ARG A N 1
ATOM 1557 C CA . ARG A 1 194 ? 25.827 24.333 -66.289 1.00 75.88 194 ARG A CA 1
ATOM 1558 C C . ARG A 1 194 ? 25.834 23.002 -65.536 1.00 75.88 194 ARG A C 1
ATOM 1560 O O . ARG A 1 194 ? 24.846 22.649 -64.894 1.00 75.88 194 ARG A O 1
ATOM 1567 N N . LYS A 1 195 ? 26.943 22.259 -65.604 1.00 72.88 195 LYS A N 1
ATOM 1568 C CA . LYS A 1 195 ? 27.123 21.007 -64.861 1.00 72.88 195 LYS A CA 1
ATOM 1569 C C . LYS A 1 195 ? 27.202 21.269 -63.353 1.00 72.88 195 LYS A C 1
ATOM 1571 O O . LYS A 1 195 ? 26.538 20.568 -62.597 1.00 72.88 195 LYS A O 1
ATOM 1576 N N . HIS A 1 196 ? 27.932 22.300 -62.926 1.00 72.19 196 HIS A N 1
ATOM 1577 C CA . HIS A 1 196 ? 28.012 22.730 -61.527 1.00 72.19 196 HIS A CA 1
ATOM 1578 C C . HIS A 1 196 ? 26.642 23.159 -60.973 1.00 72.19 196 HIS A C 1
ATOM 1580 O O . HIS A 1 196 ? 26.198 22.635 -59.954 1.00 72.19 196 HIS A O 1
ATOM 1586 N N . GLU A 1 197 ? 25.909 24.017 -61.688 1.00 71.94 197 GLU A N 1
ATOM 1587 C CA . GLU A 1 197 ? 24.545 24.430 -61.312 1.00 71.94 197 GLU A CA 1
ATOM 1588 C C . GLU A 1 197 ? 23.574 23.236 -61.230 1.00 71.94 197 GLU A C 1
ATOM 1590 O O . GLU A 1 197 ? 22.685 23.188 -60.374 1.00 71.94 197 GLU A O 1
ATOM 1595 N N . GLY A 1 198 ? 23.751 22.236 -62.101 1.00 67.69 198 GLY A N 1
ATOM 1596 C CA . GLY A 1 198 ? 23.011 20.975 -62.048 1.00 67.69 198 GLY A CA 1
ATOM 1597 C C . GLY A 1 198 ? 23.336 20.135 -60.807 1.00 67.69 198 GLY A C 1
ATOM 1598 O O . GLY A 1 198 ? 22.441 19.518 -60.228 1.00 67.69 198 GLY A O 1
ATOM 1599 N N . LEU A 1 199 ? 24.593 20.144 -60.353 1.00 64.50 199 LEU A N 1
ATOM 1600 C CA . LEU A 1 199 ? 25.039 19.431 -59.153 1.00 64.50 199 LEU A CA 1
ATOM 1601 C C . LEU A 1 199 ? 24.547 20.079 -57.852 1.00 64.50 199 LEU A C 1
ATOM 1603 O O . LEU A 1 199 ? 24.255 19.337 -56.909 1.00 64.50 199 LEU A O 1
ATOM 1607 N N . GLU A 1 200 ? 24.414 21.408 -57.820 1.00 63.41 200 GLU A N 1
ATOM 1608 C CA . GLU A 1 200 ? 23.813 22.174 -56.714 1.00 63.41 200 GLU A CA 1
ATOM 1609 C C . GLU A 1 200 ? 22.283 22.013 -56.643 1.00 63.41 200 GLU A C 1
ATOM 1611 O O . GLU A 1 200 ? 21.680 22.104 -55.569 1.00 63.41 200 GLU A O 1
ATOM 1616 N N . ARG A 1 201 ? 21.634 21.739 -57.784 1.00 62.50 201 ARG A N 1
ATOM 1617 C CA . ARG A 1 201 ? 20.182 21.495 -57.879 1.00 62.50 201 ARG A CA 1
ATOM 1618 C C . ARG A 1 201 ? 19.769 20.025 -57.745 1.00 62.50 201 ARG A C 1
ATOM 1620 O O . ARG A 1 201 ? 18.573 19.759 -57.643 1.00 62.50 201 ARG A O 1
ATOM 1627 N N . GLY A 1 202 ? 20.714 19.085 -57.744 1.00 54.16 202 GLY A N 1
ATOM 1628 C CA . GLY A 1 202 ? 20.433 17.649 -57.693 1.00 54.16 202 GLY A CA 1
ATOM 1629 C C . GLY A 1 202 ? 19.699 17.203 -56.411 1.00 54.16 202 GLY A C 1
ATOM 1630 O O . GLY A 1 202 ? 19.970 17.728 -55.331 1.00 54.16 202 GLY A O 1
ATOM 1631 N N . PRO A 1 203 ? 18.802 16.201 -56.489 1.00 51.78 203 PRO A N 1
ATOM 1632 C CA . PRO A 1 203 ? 17.871 15.822 -55.415 1.00 51.78 203 PRO A CA 1
ATOM 1633 C C . PRO A 1 203 ? 18.495 15.058 -54.227 1.00 51.78 203 PRO A C 1
ATOM 1635 O O . PRO A 1 203 ? 17.767 14.523 -53.401 1.00 51.78 203 PRO A O 1
ATOM 1638 N N . GLY A 1 204 ? 19.823 14.991 -54.121 1.00 51.72 204 GLY A N 1
ATOM 1639 C CA . GLY A 1 204 ? 20.518 14.131 -53.155 1.00 51.72 204 GLY A CA 1
ATOM 1640 C C . GLY A 1 204 ? 21.009 14.812 -51.878 1.00 51.72 204 GLY A C 1
ATOM 1641 O O . GLY A 1 204 ? 21.724 14.175 -51.121 1.00 51.72 204 GLY A O 1
ATOM 1642 N N . SER A 1 205 ? 20.710 16.093 -51.630 1.00 47.34 205 SER A N 1
ATOM 1643 C CA . SER A 1 205 ? 21.109 16.726 -50.364 1.00 47.34 205 SER A CA 1
ATOM 1644 C C . SER A 1 205 ? 20.319 16.118 -49.198 1.00 47.34 205 SER A C 1
ATOM 1646 O O . SER A 1 205 ? 19.098 16.299 -49.172 1.00 47.34 205 SER A O 1
ATOM 1648 N N . PRO A 1 206 ? 20.970 15.531 -48.174 1.00 50.31 206 PRO A N 1
ATOM 1649 C CA . PRO A 1 206 ? 20.284 14.986 -46.995 1.00 50.31 206 PRO A CA 1
ATOM 1650 C C . PRO A 1 206 ? 19.538 16.036 -46.145 1.00 50.31 206 PRO A C 1
ATOM 1652 O O . PRO A 1 206 ? 18.973 15.708 -45.112 1.00 50.31 206 PRO A O 1
ATOM 1655 N N . GLY A 1 207 ? 19.543 17.313 -46.548 1.00 48.06 207 GLY A N 1
ATOM 1656 C CA . GLY A 1 207 ? 19.056 18.447 -45.759 1.00 48.06 207 GLY A CA 1
ATOM 1657 C C . GLY A 1 207 ? 17.802 19.159 -46.279 1.00 48.06 207 GLY A C 1
ATOM 1658 O O . GLY A 1 207 ? 17.563 20.286 -45.855 1.00 48.06 207 GLY A O 1
ATOM 1659 N N . ARG A 1 208 ? 17.014 18.584 -47.206 1.00 44.97 208 ARG A N 1
ATOM 1660 C CA . ARG A 1 208 ? 15.760 19.224 -47.688 1.00 44.97 208 ARG A CA 1
ATOM 1661 C C . ARG A 1 208 ? 14.455 18.655 -47.130 1.00 44.97 208 ARG A C 1
ATOM 1663 O O . ARG A 1 208 ? 13.394 19.169 -47.477 1.00 44.97 208 ARG A O 1
ATOM 1670 N N . GLN A 1 209 ? 14.506 17.674 -46.239 1.00 35.97 209 GLN A N 1
ATOM 1671 C CA . GLN A 1 209 ? 13.401 17.434 -45.313 1.00 35.97 209 GLN A CA 1
ATOM 1672 C C . GLN A 1 209 ? 13.873 17.903 -43.942 1.00 35.97 209 GLN A C 1
ATOM 1674 O O . GLN A 1 209 ? 14.944 17.517 -43.483 1.00 35.97 209 GLN A O 1
ATOM 1679 N N . GLY A 1 210 ? 13.136 18.856 -43.376 1.00 43.91 210 GLY A N 1
ATOM 1680 C CA . GLY A 1 210 ? 13.429 19.422 -42.071 1.00 43.91 210 GLY A CA 1
ATOM 1681 C C . GLY A 1 210 ? 13.482 18.348 -40.988 1.00 43.91 210 GLY A C 1
ATOM 1682 O O . GLY A 1 210 ? 12.856 17.303 -41.115 1.00 43.91 210 GLY A O 1
ATOM 1683 N N . GLU A 1 211 ? 14.204 18.697 -39.923 1.00 38.03 211 GLU A N 1
ATOM 1684 C CA . GLU A 1 211 ? 14.440 17.924 -38.700 1.00 38.03 211 GLU A CA 1
ATOM 1685 C C . GLU A 1 211 ? 15.556 16.880 -38.820 1.00 38.03 211 GLU A C 1
ATOM 1687 O O . GLU A 1 211 ? 15.382 15.809 -39.380 1.00 38.03 211 GLU A O 1
ATOM 1692 N N . TYR A 1 212 ? 16.711 17.177 -38.208 1.00 38.84 212 TYR A N 1
ATOM 1693 C CA . TYR A 1 212 ? 17.627 16.142 -37.727 1.00 38.84 212 TYR A CA 1
ATOM 1694 C C . TYR A 1 212 ? 16.930 15.411 -36.568 1.00 38.84 212 TYR A C 1
ATOM 1696 O O . TYR A 1 212 ? 16.873 15.971 -35.465 1.00 38.84 212 TYR A O 1
ATOM 1704 N N . PRO A 1 213 ? 16.409 14.184 -36.738 1.00 42.94 213 PRO A N 1
ATOM 1705 C CA . PRO A 1 213 ? 15.749 13.469 -35.664 1.00 42.94 213 PRO A CA 1
ATOM 1706 C C . PRO A 1 213 ? 16.822 12.616 -34.986 1.00 42.94 213 PRO A C 1
ATOM 1708 O O . PRO A 1 213 ? 17.083 11.487 -35.389 1.00 42.94 213 PRO A O 1
ATOM 1711 N N . GLY A 1 214 ? 17.518 13.181 -33.997 1.00 41.31 214 GLY A N 1
ATOM 1712 C CA . GLY A 1 214 ? 18.517 12.410 -33.245 1.00 41.31 214 GLY A CA 1
ATOM 1713 C C . GLY A 1 214 ? 19.372 13.195 -32.256 1.00 41.31 214 GLY A C 1
ATOM 1714 O O . GLY A 1 214 ? 19.806 12.638 -31.252 1.00 41.31 214 GLY A O 1
ATOM 1715 N N . CYS A 1 215 ? 19.564 14.501 -32.448 1.00 39.78 215 CYS A N 1
ATOM 1716 C CA . CYS A 1 215 ? 20.220 15.331 -31.438 1.00 39.78 215 CYS A CA 1
ATOM 1717 C C . CYS A 1 215 ? 19.190 15.869 -30.441 1.00 39.78 215 CYS A C 1
ATOM 1719 O O . CYS A 1 215 ? 18.887 17.061 -30.406 1.00 39.78 215 CYS A O 1
ATOM 1721 N N . GLY A 1 216 ? 18.665 14.978 -29.601 1.00 42.16 216 GLY A N 1
ATOM 1722 C CA . GLY A 1 216 ? 18.037 15.380 -28.350 1.00 42.16 216 GLY A CA 1
ATOM 1723 C C . GLY A 1 216 ? 19.057 16.105 -27.466 1.00 42.16 216 GLY A C 1
ATOM 1724 O O . GLY A 1 216 ? 19.812 15.474 -26.738 1.00 42.16 216 GLY A O 1
ATOM 1725 N N . GLY A 1 217 ? 19.086 17.436 -27.544 1.00 39.12 217 GLY A N 1
ATOM 1726 C CA . GLY A 1 217 ? 19.473 18.301 -26.427 1.00 39.12 217 GLY A CA 1
ATOM 1727 C C . GLY A 1 217 ? 20.931 18.284 -25.954 1.00 39.12 217 GLY A C 1
ATOM 1728 O O . GLY A 1 217 ? 21.154 18.313 -24.748 1.00 39.12 217 GLY A O 1
ATOM 1729 N N . LEU A 1 218 ? 21.928 18.335 -26.843 1.00 34.34 218 LEU A N 1
ATOM 1730 C CA . LEU A 1 218 ? 23.286 18.743 -26.444 1.00 34.34 218 LEU A CA 1
ATOM 1731 C C . LEU A 1 218 ? 23.669 20.069 -27.101 1.00 34.34 218 LEU A C 1
ATOM 1733 O O . LEU A 1 218 ? 24.291 20.139 -28.156 1.00 34.34 218 LEU A O 1
ATOM 1737 N N . SER A 1 219 ? 23.284 21.148 -26.425 1.00 45.69 219 SER A N 1
ATOM 1738 C CA . SER A 1 219 ? 23.787 22.498 -26.647 1.00 45.69 219 SER A CA 1
ATOM 1739 C C . SER A 1 219 ? 25.256 22.580 -26.229 1.00 45.69 219 SER A C 1
ATOM 1741 O O . SER A 1 219 ? 25.558 22.911 -25.082 1.00 45.69 219 SER A O 1
ATOM 1743 N N . VAL A 1 220 ? 26.184 22.289 -27.138 1.00 42.41 220 VAL A N 1
ATOM 1744 C CA . VAL A 1 220 ? 27.608 22.564 -26.915 1.00 42.41 220 VAL A CA 1
ATOM 1745 C C . VAL A 1 220 ? 28.192 23.267 -28.141 1.00 42.41 220 VAL A C 1
ATOM 1747 O O . VAL A 1 220 ? 28.029 22.820 -29.270 1.00 42.41 220 VAL A O 1
ATOM 1750 N N . CYS A 1 221 ? 28.869 24.386 -27.858 1.00 31.72 221 CYS A N 1
ATOM 1751 C CA . CYS A 1 221 ? 29.626 25.283 -28.743 1.00 31.72 221 CYS A CA 1
ATOM 1752 C C . CYS A 1 221 ? 28.877 26.480 -29.366 1.00 31.72 221 CYS A C 1
ATOM 1754 O O . CYS A 1 221 ? 28.702 26.577 -30.580 1.00 31.72 221 CYS A O 1
ATOM 1756 N N . ARG A 1 222 ? 28.621 27.512 -28.540 1.00 39.34 222 ARG A N 1
ATOM 1757 C CA . ARG A 1 222 ? 28.739 28.911 -29.001 1.00 39.34 222 ARG A CA 1
ATOM 1758 C C . ARG A 1 222 ? 30.173 29.128 -29.495 1.00 39.34 222 ARG A C 1
ATOM 1760 O O . ARG A 1 222 ? 31.087 29.226 -28.678 1.00 39.34 222 ARG A O 1
ATOM 1767 N N . ARG A 1 223 ? 30.387 29.239 -30.808 1.00 35.84 223 ARG A N 1
ATOM 1768 C CA . ARG A 1 223 ? 31.647 29.782 -31.329 1.00 35.84 223 ARG A CA 1
ATOM 1769 C C . ARG A 1 223 ? 31.660 31.292 -31.112 1.00 35.84 223 ARG A C 1
ATOM 1771 O O . ARG A 1 223 ? 30.936 32.035 -31.764 1.00 35.84 223 ARG A O 1
ATOM 1778 N N . HIS A 1 224 ? 32.496 31.715 -30.168 1.00 34.81 224 HIS A N 1
ATOM 1779 C CA . HIS A 1 224 ? 33.129 33.027 -30.186 1.00 34.81 224 HIS A CA 1
ATOM 1780 C C . HIS A 1 224 ? 33.767 33.240 -31.564 1.00 34.81 224 HIS A C 1
ATOM 1782 O O . HIS A 1 224 ? 34.606 32.444 -31.981 1.00 34.81 224 HIS A O 1
ATOM 1788 N N . THR A 1 225 ? 33.387 34.304 -32.263 1.00 38.50 225 THR A N 1
ATOM 1789 C CA . THR A 1 225 ? 34.143 34.814 -33.410 1.00 38.50 225 THR A CA 1
ATOM 1790 C C . THR A 1 225 ? 35.291 35.682 -32.885 1.00 38.50 225 THR A C 1
ATOM 1792 O O . THR A 1 225 ? 35.005 36.722 -32.281 1.00 38.50 225 THR A O 1
ATOM 1795 N N . PRO A 1 226 ? 36.571 35.338 -33.106 1.00 36.72 226 PRO A N 1
ATOM 1796 C CA . PRO A 1 226 ? 37.646 36.304 -32.957 1.00 36.72 226 PRO A CA 1
ATOM 1797 C C . PRO A 1 226 ? 37.595 37.240 -34.168 1.00 36.72 226 PRO A C 1
ATOM 1799 O O . PRO A 1 226 ? 37.722 36.797 -35.308 1.00 36.72 226 PRO A O 1
ATOM 1802 N N . LYS A 1 227 ? 37.390 38.539 -33.934 1.00 48.78 227 LYS A N 1
ATOM 1803 C CA . LYS A 1 227 ? 37.657 39.561 -34.951 1.00 48.78 227 LYS A CA 1
ATOM 1804 C C . LYS A 1 227 ? 39.173 39.665 -35.114 1.00 48.78 227 LYS A C 1
ATOM 1806 O O . LYS A 1 227 ? 39.852 40.031 -34.158 1.00 48.78 227 LYS A O 1
ATOM 1811 N N . THR A 1 228 ? 39.693 39.402 -36.307 1.00 39.03 228 THR A N 1
ATOM 1812 C CA . THR A 1 228 ? 41.017 39.885 -36.720 1.00 39.03 228 THR A CA 1
ATOM 1813 C C . THR A 1 228 ? 40.878 40.855 -37.897 1.00 39.03 228 THR A C 1
ATOM 1815 O O . THR A 1 228 ? 39.897 40.789 -38.639 1.00 39.03 228 THR A O 1
ATOM 1818 N N . PRO A 1 229 ? 41.780 41.848 -37.992 1.00 46.12 229 PRO A N 1
ATOM 1819 C CA . PRO A 1 229 ? 41.506 43.116 -38.654 1.00 46.12 229 PRO A CA 1
ATOM 1820 C C . PRO A 1 229 ? 41.845 43.081 -40.146 1.00 46.12 229 PR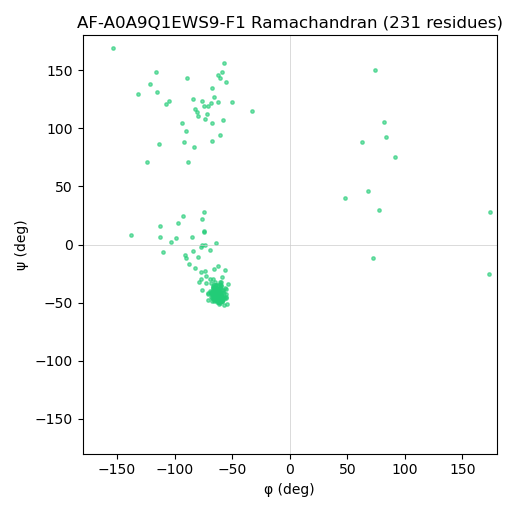O A C 1
ATOM 1822 O O . PRO A 1 229 ? 42.850 42.505 -40.558 1.00 46.12 229 PRO A O 1
ATOM 1825 N N . SER A 1 230 ? 41.021 43.768 -40.938 1.00 36.94 230 SER A N 1
ATOM 1826 C CA . SER A 1 230 ? 41.312 44.095 -42.334 1.00 36.94 230 SER A CA 1
ATOM 1827 C C . SER A 1 230 ? 42.498 45.060 -42.4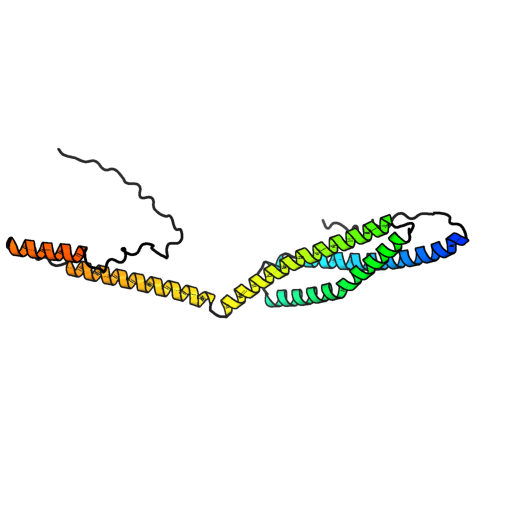04 1.00 36.94 230 SER A C 1
ATOM 1829 O O . SER A 1 230 ? 42.494 46.104 -41.747 1.00 36.94 230 SER A O 1
ATOM 1831 N N . ARG A 1 231 ? 43.514 44.708 -43.194 1.00 46.69 231 ARG A N 1
ATOM 1832 C CA . ARG A 1 231 ? 44.568 45.620 -43.642 1.00 46.69 231 ARG A CA 1
ATOM 1833 C C . ARG A 1 231 ? 44.467 45.761 -45.163 1.00 46.69 231 ARG A C 1
ATOM 1835 O O . ARG A 1 231 ? 44.456 44.753 -45.861 1.00 46.69 231 ARG A O 1
ATOM 1842 N N . TYR A 1 232 ? 44.495 47.024 -45.590 1.00 40.16 232 TYR A N 1
ATOM 1843 C CA . TYR A 1 232 ? 44.632 47.581 -46.943 1.00 40.16 232 TYR A CA 1
ATOM 1844 C C . TYR A 1 232 ? 43.368 47.695 -47.809 1.00 40.16 232 TYR A C 1
ATOM 1846 O O . TYR A 1 232 ? 43.049 46.839 -48.628 1.00 40.16 232 TYR A O 1
ATOM 1854 N N . SER A 1 233 ? 42.729 48.864 -47.741 1.00 38.38 233 SER A N 1
ATOM 1855 C CA . SER A 1 233 ? 42.979 49.938 -48.719 1.00 38.38 233 SER A CA 1
ATOM 1856 C C . SER A 1 233 ? 42.941 51.285 -48.006 1.00 38.38 233 SER A C 1
ATOM 1858 O O . SER A 1 233 ? 42.154 51.388 -47.039 1.00 38.38 233 SER A O 1
#

InterPro domains:
  IPR002017 Spectrin repeat [PF00435] (32-134)
  IPR002017 Spectrin repeat [PF00435] (155-201)
  IPR018159 Spectrin/alpha-actinin [SM00150] (35-134)
  IPR018159 Spectrin/alpha-actinin [SM00150] 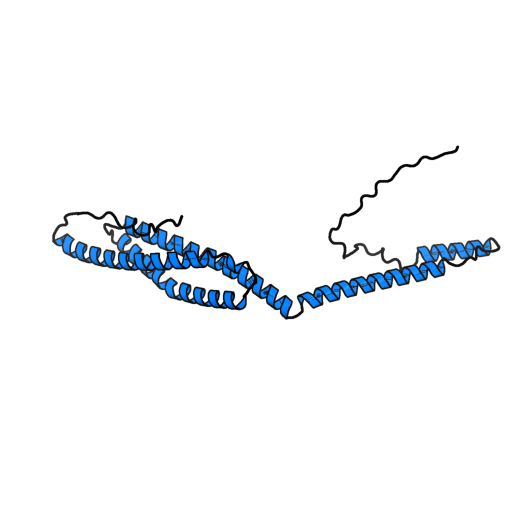(157-227)
  IPR018159 Spectrin/alpha-actinin [cd00176] (33-201)

pLDDT: mean 71.85, std 18.17, range [30.45, 93.06]

Mean predicted aligned error: 18.23 Å

Radius of gyration: 40.01 Å; Cα contacts (8 Å, |Δi|>4): 72; chains: 1; bounding box: 77×63×116 Å

Sequence (233 aa):
MTSRSEGSRFWTGIGALKICPLCAGRSWRDSYHFQFFRRDADELEKWVLEKLQIASDENYKDPSNLQGKLQKHQAFEAEVQANAGAIVKLDGAGNQMIAEGHFAAEMIREANRDIRGNWVRIWSMWSSCRKSLRSSRQTWQLMRSGQGKLYGAAEVQRFNRDVDETIGWIKEKEQLMASDDFGRDLASVQALLRKHEGLERGPGSPGRQGEYPGCGGLSVCRRHTPKTPSRYS

Foldseek 3Di:
DDDDDPLPPLPPDDPDDDDDPVVVVVVVVLVVLVVVLVVLLSVLVVVLVVLLVVLPDPCLLDLPPLVVVVVVLVVSVVVLVVCPVSLVVSLVSLVVCLVVVRPCNVSSVVSNVVSVVSNVSSVVSSVVSVVSSVVSVVVVVCVVVCVVVVVVVVVVVVVVVVVVLVVVVVVVVVVVVPDPPCDPDPVRNVVVVVVVVCVVVDPRDPPPPDDPPPPDDDPDDPDDDDDDDDDDD